Protein AF-A0A0C9WL68-F1 (afdb_monomer_lite)

Structure (mmCIF, N/CA/C/O backbone):
data_AF-A0A0C9WL68-F1
#
_entry.id   AF-A0A0C9WL68-F1
#
loop_
_atom_site.group_PDB
_atom_site.id
_atom_site.type_symbol
_atom_site.label_atom_id
_atom_site.label_alt_id
_atom_site.label_comp_id
_atom_site.label_asym_id
_atom_site.label_entity_id
_atom_site.label_seq_id
_atom_site.pdbx_PDB_ins_code
_atom_site.Cartn_x
_atom_site.Cartn_y
_atom_site.Cartn_z
_atom_site.occupancy
_atom_site.B_iso_or_equiv
_atom_site.auth_seq_id
_atom_site.auth_comp_id
_atom_site.auth_asym_id
_atom_site.auth_atom_id
_atom_site.pdbx_PDB_model_num
ATOM 1 N N . GLN A 1 1 ? -29.795 -43.053 54.803 1.00 44.59 1 GLN A N 1
ATOM 2 C CA . GLN A 1 1 ? -28.706 -42.303 54.155 1.00 44.59 1 GLN A CA 1
ATOM 3 C C . GLN A 1 1 ? -28.593 -42.853 52.750 1.00 44.59 1 GLN A C 1
ATOM 5 O O . GLN A 1 1 ? -27.963 -43.879 52.578 1.00 44.59 1 GLN A O 1
ATOM 10 N N . GLU A 1 2 ? -29.265 -42.231 51.787 1.00 35.94 2 GLU A N 1
ATOM 11 C CA . GLU A 1 2 ? -29.018 -42.479 50.366 1.00 35.94 2 GLU A CA 1
ATOM 12 C C . GLU A 1 2 ? -28.975 -41.117 49.680 1.00 35.94 2 GLU A C 1
ATOM 14 O O . GLU A 1 2 ? -29.867 -40.281 49.822 1.00 35.94 2 GLU A O 1
ATOM 19 N N . SER A 1 3 ? -27.820 -40.857 49.091 1.00 37.41 3 SER A N 1
ATOM 20 C CA . SER A 1 3 ? -27.359 -39.607 48.514 1.00 37.41 3 SER A CA 1
ATOM 21 C C . SER A 1 3 ? -27.889 -39.450 47.093 1.00 37.41 3 SER A C 1
ATOM 23 O O . SER A 1 3 ? -27.634 -40.297 46.245 1.00 37.41 3 SER A O 1
ATOM 25 N N . HIS A 1 4 ? -28.576 -38.340 46.822 1.00 40.88 4 HIS A N 1
ATOM 26 C CA . HIS A 1 4 ? -28.826 -37.882 45.459 1.00 40.88 4 HIS A CA 1
ATOM 27 C C . HIS A 1 4 ? -27.505 -37.390 44.853 1.00 40.88 4 HIS A C 1
ATOM 29 O O . HIS A 1 4 ? -27.027 -36.310 45.203 1.00 40.88 4 HIS A O 1
ATOM 35 N N . GLU A 1 5 ? -26.917 -38.161 43.941 1.00 43.53 5 GLU A N 1
ATOM 36 C CA . GLU A 1 5 ? -25.941 -37.615 43.000 1.00 43.53 5 GLU A CA 1
ATOM 37 C C . GLU A 1 5 ? -26.688 -36.727 41.999 1.00 43.53 5 GLU A C 1
ATOM 39 O O . GLU A 1 5 ? -27.492 -37.188 41.190 1.00 43.53 5 GLU A O 1
ATOM 44 N N . LEU A 1 6 ? -26.450 -35.417 42.087 1.00 50.62 6 LEU A N 1
ATOM 45 C CA . LEU A 1 6 ? -26.794 -34.474 41.031 1.00 50.62 6 LEU A CA 1
ATOM 46 C C . LEU A 1 6 ? -25.855 -34.745 39.856 1.00 50.62 6 LEU A C 1
ATOM 48 O O . LEU A 1 6 ? -24.700 -34.319 39.860 1.00 50.62 6 LEU A O 1
ATOM 52 N N . GLU A 1 7 ? -26.362 -35.466 38.862 1.00 44.22 7 GLU A N 1
ATOM 53 C CA . GLU A 1 7 ? -25.690 -35.673 37.586 1.00 44.22 7 GLU A CA 1
ATOM 54 C C . GLU A 1 7 ? -25.358 -34.299 36.982 1.00 44.22 7 GLU A C 1
ATOM 56 O O . GLU A 1 7 ? -26.242 -33.511 36.626 1.00 44.22 7 GLU A O 1
ATOM 61 N N . SER A 1 8 ? -24.065 -33.954 36.948 1.00 46.53 8 SER A N 1
ATOM 62 C CA . SER A 1 8 ? -23.629 -32.672 36.411 1.00 46.53 8 SER A CA 1
ATOM 63 C C . SER A 1 8 ? -23.952 -32.659 34.925 1.00 46.53 8 SER A C 1
ATOM 65 O O . SER A 1 8 ? -23.352 -33.401 34.147 1.00 46.53 8 SER A O 1
ATOM 67 N N . GLN A 1 9 ? -24.905 -31.820 34.535 1.00 41.47 9 GLN A N 1
ATOM 68 C CA . GLN A 1 9 ? -25.260 -31.613 33.141 1.00 41.47 9 GLN A CA 1
ATOM 69 C C . GLN A 1 9 ? -23.988 -31.223 32.370 1.00 41.47 9 GLN A C 1
ATOM 71 O O . GLN A 1 9 ? -23.483 -30.104 32.513 1.00 41.47 9 GLN A O 1
ATOM 76 N N . VAL A 1 10 ? -23.436 -32.154 31.585 1.00 52.38 10 VAL A N 1
ATOM 77 C CA . VAL A 1 10 ? -22.287 -31.886 30.717 1.00 52.38 10 VAL A CA 1
ATOM 78 C C . VAL A 1 10 ? -22.781 -30.914 29.657 1.00 52.38 10 VAL A C 1
ATOM 80 O O . VAL A 1 10 ? -23.452 -31.300 28.700 1.00 52.38 10 VAL A O 1
ATOM 83 N N . ARG A 1 11 ? -22.518 -29.619 29.865 1.00 52.06 11 ARG A N 1
ATOM 84 C CA . ARG A 1 11 ? -22.844 -28.600 28.868 1.00 52.06 11 ARG A CA 1
ATOM 85 C C . ARG A 1 11 ? -22.084 -28.973 27.595 1.00 52.06 11 ARG A C 1
ATOM 87 O O . ARG A 1 11 ? -20.862 -29.133 27.672 1.00 52.06 11 ARG A O 1
ATOM 94 N N . PRO A 1 12 ? -22.765 -29.137 26.449 1.00 47.56 12 PRO A N 1
ATOM 95 C CA . PRO A 1 12 ? -22.080 -29.440 25.207 1.00 47.56 12 PRO A CA 1
ATOM 96 C C . PRO A 1 12 ? -21.027 -28.355 24.938 1.00 47.56 12 PRO A C 1
ATOM 98 O O . PRO A 1 12 ? -21.237 -27.196 25.321 1.00 47.56 12 PRO A O 1
ATOM 101 N N . PRO A 1 13 ? -19.889 -28.698 24.311 1.00 50.59 13 PRO A N 1
ATOM 102 C CA . PRO A 1 13 ? -18.856 -27.722 24.006 1.00 50.59 13 PRO A CA 1
ATOM 103 C C . PRO A 1 13 ? -19.480 -26.535 23.266 1.00 50.59 13 PRO A C 1
ATOM 105 O O . PRO A 1 13 ? -20.118 -26.719 22.229 1.00 50.59 13 PRO A O 1
ATOM 108 N N . MET A 1 14 ? -19.271 -25.311 23.771 1.00 51.47 14 MET A N 1
ATOM 109 C CA . MET A 1 14 ? -19.760 -24.058 23.158 1.00 51.47 14 MET A CA 1
ATOM 110 C C . MET A 1 14 ? -19.354 -23.898 21.679 1.00 51.47 14 MET A C 1
ATOM 112 O O . MET A 1 14 ? -19.871 -23.033 20.978 1.00 51.47 14 MET A O 1
ATOM 116 N N . ALA A 1 15 ? -18.440 -24.740 21.196 1.00 53.69 15 ALA A N 1
ATOM 117 C CA . ALA A 1 15 ? -17.977 -24.803 19.822 1.00 53.69 15 ALA A CA 1
ATOM 118 C C . ALA A 1 15 ? -19.049 -25.206 18.784 1.00 53.69 15 ALA A C 1
ATOM 120 O O . ALA A 1 15 ? -18.786 -25.036 17.599 1.00 53.69 15 ALA A O 1
ATOM 121 N N . VAL A 1 16 ? -20.227 -25.724 19.174 1.00 53.00 16 VAL A N 1
ATOM 122 C CA . VAL A 1 16 ? -21.205 -26.296 18.210 1.00 53.00 16 VAL A CA 1
ATOM 123 C C . VAL A 1 16 ? -22.511 -25.488 18.062 1.00 53.00 16 VAL A C 1
ATOM 125 O O . VAL A 1 16 ? -23.292 -25.761 17.158 1.00 53.00 16 VAL A O 1
ATOM 128 N N . THR A 1 17 ? -22.753 -24.441 18.861 1.00 55.78 17 THR A N 1
ATOM 129 C CA . THR A 1 17 ? -23.976 -23.606 18.744 1.00 55.78 17 THR A CA 1
ATOM 130 C C . THR A 1 17 ? -23.726 -22.137 18.404 1.00 55.78 17 THR A C 1
ATOM 132 O O . THR A 1 17 ? -24.686 -21.388 18.222 1.00 55.78 17 THR A O 1
ATOM 135 N N . ASN A 1 18 ? -22.467 -21.695 18.304 1.00 56.50 18 ASN A N 1
ATOM 136 C CA . ASN A 1 18 ? -22.167 -20.274 18.145 1.00 56.50 18 ASN A CA 1
ATOM 137 C C . ASN A 1 18 ? -22.125 -19.854 16.665 1.00 56.50 18 ASN A C 1
ATOM 139 O O . ASN A 1 18 ? -21.334 -20.371 15.879 1.00 56.50 18 ASN A O 1
ATOM 143 N N . ALA A 1 19 ? -22.957 -18.876 16.288 1.00 68.00 19 ALA A N 1
ATOM 144 C CA . ALA A 1 19 ? -23.088 -18.364 14.916 1.00 68.00 19 ALA A CA 1
ATOM 145 C C . ALA A 1 19 ? -21.823 -17.653 14.378 1.00 68.00 19 ALA A C 1
ATOM 147 O O . ALA A 1 19 ? -21.759 -17.299 13.202 1.00 68.00 19 ALA A O 1
ATOM 148 N N . VAL A 1 20 ? -20.812 -17.434 15.227 1.00 75.75 20 VAL A N 1
ATOM 149 C CA . VAL A 1 20 ? -19.550 -16.762 14.894 1.00 75.75 20 VAL A CA 1
ATOM 150 C C . VAL A 1 20 ? -18.381 -17.683 15.242 1.00 75.75 20 VAL A C 1
ATOM 152 O O . VAL A 1 20 ? -18.051 -17.862 16.409 1.00 75.75 20 VAL A O 1
ATOM 155 N N . SER A 1 21 ? -17.737 -18.257 14.224 1.00 83.44 21 SER A N 1
ATOM 156 C CA . SER A 1 21 ? -16.653 -19.244 14.384 1.00 83.44 21 SER A CA 1
ATOM 157 C C . SER A 1 21 ? -15.240 -18.649 14.390 1.00 83.44 21 SER A C 1
ATOM 159 O O . SER A 1 21 ? -14.292 -19.302 14.816 1.00 83.44 21 SER A O 1
ATOM 161 N N . TRP A 1 22 ? -15.073 -17.412 13.917 1.00 84.12 22 TRP A N 1
ATOM 162 C CA . TRP A 1 22 ? -13.762 -16.787 13.694 1.00 84.12 22 TRP A CA 1
ATOM 163 C C . TRP A 1 22 ? -13.270 -15.928 14.868 1.00 84.12 22 TRP A C 1
ATOM 165 O O . TRP A 1 22 ? -12.153 -15.409 14.827 1.00 84.12 22 TRP A O 1
ATOM 175 N N . ARG A 1 23 ? -14.087 -15.755 15.915 1.00 87.12 23 ARG A N 1
ATOM 176 C CA . ARG A 1 23 ? -13.759 -14.937 17.087 1.00 87.12 23 ARG A CA 1
ATOM 177 C C . ARG A 1 23 ? -14.283 -15.580 18.362 1.00 87.12 23 ARG A C 1
ATOM 179 O O . ARG A 1 23 ? -15.472 -15.852 18.474 1.00 87.12 23 ARG A O 1
ATOM 186 N N . THR A 1 24 ? -13.392 -15.776 19.326 1.00 87.38 24 THR A N 1
ATOM 187 C CA . THR A 1 24 ? -13.746 -16.287 20.650 1.00 87.38 24 THR A CA 1
ATOM 188 C C . THR A 1 24 ? -14.321 -15.189 21.541 1.00 87.38 24 THR A C 1
ATOM 190 O O . THR A 1 24 ? -13.928 -14.022 21.473 1.00 87.38 24 THR A O 1
ATOM 193 N N . GLU A 1 25 ? -15.258 -15.570 22.405 1.00 88.19 25 GLU A N 1
ATOM 194 C CA . GLU A 1 25 ? -15.815 -14.683 23.424 1.00 88.19 25 GLU A CA 1
ATOM 195 C C . GLU A 1 25 ? -14.812 -14.429 24.564 1.00 88.19 25 GLU A C 1
ATOM 197 O O . GLU A 1 25 ? -13.836 -15.157 24.744 1.00 88.19 25 GLU A O 1
ATOM 202 N N . GLY A 1 26 ? -15.041 -13.372 25.351 1.00 88.56 26 GLY A N 1
ATOM 203 C CA . GLY A 1 26 ? -14.244 -13.074 26.551 1.00 88.56 26 GLY A CA 1
ATOM 204 C C . GLY A 1 26 ? -12.869 -12.437 26.302 1.00 88.56 26 GLY A C 1
ATOM 205 O O . GLY A 1 26 ? -12.158 -12.145 27.264 1.00 88.56 26 GLY A O 1
ATOM 206 N N . ILE A 1 27 ? -12.493 -12.164 25.046 1.00 93.19 27 ILE A N 1
ATOM 207 C CA . ILE A 1 27 ? -11.255 -11.441 24.715 1.00 93.19 27 ILE A CA 1
ATOM 208 C C . ILE A 1 27 ? -11.266 -10.066 25.391 1.00 93.19 27 ILE A C 1
ATOM 210 O O . ILE A 1 27 ? -12.228 -9.304 25.263 1.00 93.19 27 ILE A O 1
ATOM 214 N N . ARG A 1 28 ? -10.176 -9.721 26.081 1.00 94.00 28 ARG A N 1
ATOM 215 C CA . ARG A 1 28 ? -10.031 -8.439 26.773 1.00 94.00 28 ARG A CA 1
ATOM 216 C C . ARG A 1 28 ? -8.652 -7.843 26.534 1.00 94.00 28 ARG A C 1
ATOM 218 O O . ARG A 1 28 ? -7.636 -8.489 26.771 1.00 94.00 28 ARG A O 1
ATOM 225 N N . TYR A 1 29 ? -8.631 -6.583 26.128 1.00 94.44 29 TYR A N 1
ATOM 226 C CA . TYR A 1 29 ? -7.426 -5.781 25.976 1.00 94.44 29 TYR A CA 1
ATOM 227 C C . TYR A 1 29 ? -7.429 -4.623 26.969 1.00 94.44 29 TYR A C 1
ATOM 229 O O . TYR A 1 29 ? -8.476 -4.101 27.350 1.00 94.44 29 TYR A O 1
ATOM 237 N N . ARG A 1 30 ? -6.230 -4.203 27.386 1.00 92.94 30 ARG A N 1
ATOM 238 C CA . ARG A 1 30 ? -6.055 -2.994 28.208 1.00 92.94 30 ARG A CA 1
ATOM 239 C C . ARG A 1 30 ? -6.332 -1.719 27.411 1.00 92.94 30 ARG A C 1
ATOM 241 O O . ARG A 1 30 ? -6.831 -0.751 27.969 1.00 92.94 30 ARG A O 1
ATOM 248 N N . LYS A 1 31 ? -5.991 -1.731 26.121 1.00 94.31 31 LYS A N 1
ATOM 249 C CA . LYS A 1 31 ? -6.238 -0.657 25.157 1.00 94.31 31 LYS A CA 1
ATOM 250 C C . LYS A 1 31 ? -6.961 -1.250 23.958 1.00 94.31 31 LYS A C 1
ATOM 252 O O . LYS A 1 31 ? -6.535 -2.293 23.468 1.00 94.31 31 LYS A O 1
ATOM 257 N N . ASN A 1 32 ? -8.043 -0.605 23.531 1.00 95.88 32 ASN A N 1
ATOM 258 C CA . ASN A 1 32 ? -8.817 -1.050 22.380 1.00 95.88 32 ASN A CA 1
ATOM 259 C C . ASN A 1 32 ? -8.404 -0.236 21.149 1.00 95.88 32 ASN A C 1
ATOM 261 O O . ASN A 1 32 ? -8.664 0.965 21.082 1.00 95.88 32 ASN A O 1
ATOM 265 N N . GLU A 1 33 ? -7.738 -0.879 20.195 1.00 95.94 33 GLU A N 1
ATOM 266 C CA . GLU A 1 33 ? -7.142 -0.218 19.028 1.00 95.94 33 GLU A CA 1
ATOM 267 C C . GLU A 1 33 ? -7.374 -1.050 17.765 1.00 95.94 33 GLU A C 1
ATOM 269 O O . GLU A 1 33 ? -7.388 -2.284 17.800 1.00 95.94 33 GLU A O 1
ATOM 274 N N . VAL A 1 34 ? -7.554 -0.374 16.631 1.00 96.75 34 VAL A N 1
ATOM 275 C CA . VAL A 1 34 ? -7.664 -1.021 15.319 1.00 96.75 34 VAL A CA 1
ATOM 276 C C . VAL A 1 34 ? -6.704 -0.349 14.360 1.00 96.75 34 VAL A C 1
ATOM 278 O O . VAL A 1 34 ? -6.705 0.870 14.246 1.00 96.75 34 VAL A O 1
ATOM 281 N N . PHE A 1 35 ? -5.917 -1.145 13.646 1.00 96.81 35 PHE A N 1
ATOM 282 C CA . PHE A 1 35 ? -5.032 -0.671 12.589 1.00 96.81 35 PHE A CA 1
ATOM 283 C C . PHE A 1 35 ? -5.566 -1.147 11.247 1.00 96.81 35 PHE A C 1
ATOM 285 O O . PHE A 1 35 ? -5.886 -2.327 11.090 1.00 96.81 35 PHE A O 1
ATOM 292 N N . LEU A 1 36 ? -5.668 -0.230 10.295 1.00 96.19 36 LEU A N 1
ATOM 293 C CA . LEU A 1 36 ? -6.175 -0.480 8.961 1.00 96.19 36 LEU A CA 1
ATOM 294 C C . LEU A 1 36 ? -5.113 -0.088 7.930 1.00 96.19 36 LEU A C 1
ATOM 296 O O . LEU A 1 36 ? -4.735 1.078 7.812 1.00 96.19 36 LEU A O 1
ATOM 300 N N . ASP A 1 37 ? -4.657 -1.075 7.174 1.00 95.94 37 ASP A N 1
ATOM 301 C CA . ASP A 1 37 ? -3.705 -0.906 6.088 1.00 95.94 37 ASP A CA 1
ATOM 302 C C . ASP A 1 37 ? -4.468 -0.983 4.768 1.00 95.94 37 ASP A C 1
ATOM 304 O O . ASP A 1 37 ? -4.959 -2.048 4.387 1.00 95.94 37 ASP A O 1
ATOM 308 N N . VAL A 1 38 ? -4.565 0.145 4.070 1.00 95.38 38 VAL A N 1
ATOM 309 C CA . VAL A 1 38 ? -5.088 0.211 2.703 1.00 95.38 38 VAL A CA 1
ATOM 310 C C . VAL A 1 38 ? -3.901 0.092 1.757 1.00 95.38 38 VAL A C 1
ATOM 312 O O . VAL A 1 38 ? -3.085 1.008 1.659 1.00 95.38 38 VAL A O 1
ATOM 315 N N . ILE A 1 39 ? -3.776 -1.062 1.110 1.00 95.00 39 ILE A N 1
ATOM 316 C CA . ILE A 1 39 ? -2.627 -1.423 0.281 1.00 95.00 39 ILE A CA 1
ATOM 317 C C . ILE A 1 39 ? -3.077 -1.502 -1.172 1.00 95.00 39 ILE A C 1
ATOM 319 O O . ILE A 1 39 ? -3.992 -2.254 -1.497 1.00 95.00 39 ILE A O 1
ATOM 323 N N . GLU A 1 40 ? -2.402 -0.777 -2.051 1.00 94.00 40 GLU A N 1
ATOM 324 C CA . GLU A 1 40 ? -2.595 -0.845 -3.494 1.00 94.00 40 GLU A CA 1
ATOM 325 C C . GLU A 1 40 ? -1.366 -1.434 -4.158 1.00 94.00 40 GLU A C 1
ATOM 327 O O . GLU A 1 40 ? -0.248 -0.975 -3.944 1.00 94.00 40 GLU A O 1
ATOM 332 N N . SER A 1 41 ? -1.578 -2.450 -4.983 1.00 92.56 41 SER A N 1
ATOM 333 C CA . SER A 1 41 ? -0.541 -3.049 -5.812 1.00 92.56 41 SER A CA 1
ATOM 334 C C . SER A 1 41 ? -0.791 -2.655 -7.261 1.00 92.56 41 SER A C 1
ATOM 336 O O . SER A 1 41 ? -1.810 -3.022 -7.845 1.00 92.56 41 SER A O 1
ATOM 338 N N . VAL A 1 42 ? 0.120 -1.872 -7.832 1.00 89.56 42 VAL A N 1
ATOM 339 C CA . VAL A 1 42 ? 0.022 -1.400 -9.217 1.00 89.56 42 VAL A CA 1
ATOM 340 C C . VAL A 1 42 ? 0.683 -2.422 -10.130 1.00 89.56 42 VAL A C 1
ATOM 342 O O . VAL A 1 42 ? 1.886 -2.659 -10.016 1.00 89.56 42 VAL A O 1
ATOM 345 N N . ASN A 1 43 ? -0.078 -2.989 -11.060 1.00 87.25 43 ASN A N 1
ATOM 346 C CA . ASN A 1 43 ? 0.458 -3.796 -12.150 1.00 87.25 43 ASN A CA 1
ATOM 347 C C . ASN A 1 43 ? 0.483 -2.951 -13.419 1.00 87.25 43 ASN A C 1
ATOM 349 O O . ASN A 1 43 ? -0.493 -2.278 -13.760 1.00 87.25 43 ASN A O 1
ATOM 353 N N . MET A 1 44 ? 1.603 -2.992 -14.131 1.00 84.50 44 MET A N 1
ATOM 354 C CA . MET A 1 44 ? 1.743 -2.298 -15.400 1.00 84.50 44 MET A CA 1
ATOM 355 C C . MET A 1 44 ? 2.657 -3.087 -16.325 1.00 84.50 44 MET A C 1
ATOM 357 O O . MET A 1 44 ? 3.790 -3.401 -15.966 1.00 84.50 44 MET A O 1
ATOM 361 N N . LEU A 1 45 ? 2.160 -3.368 -17.526 1.00 83.75 45 LEU A N 1
ATOM 362 C CA . LEU A 1 45 ? 2.913 -3.976 -18.608 1.00 83.75 45 LEU A CA 1
ATOM 363 C C . LEU A 1 45 ? 3.030 -2.970 -19.745 1.00 83.75 45 LEU A C 1
ATOM 365 O O . LEU A 1 45 ? 2.021 -2.588 -20.336 1.00 83.75 45 LEU A O 1
ATOM 369 N N . VAL A 1 46 ? 4.254 -2.572 -20.070 1.00 83.38 46 VAL A N 1
ATOM 370 C CA . VAL A 1 46 ? 4.547 -1.687 -21.207 1.00 83.38 46 VAL A CA 1
ATOM 371 C C . VAL A 1 46 ? 5.300 -2.485 -22.259 1.00 83.38 46 VAL A C 1
ATOM 373 O O . VAL A 1 46 ? 6.250 -3.190 -21.919 1.00 83.38 46 VAL A O 1
ATOM 376 N N . ASN A 1 47 ? 4.881 -2.408 -23.522 1.00 82.25 47 ASN A N 1
ATOM 377 C CA . ASN A 1 47 ? 5.584 -3.073 -24.614 1.00 82.25 47 ASN A CA 1
ATOM 378 C C . ASN A 1 47 ? 6.818 -2.280 -25.077 1.00 82.25 47 ASN A C 1
ATOM 380 O O . ASN A 1 47 ? 7.038 -1.132 -24.702 1.00 82.25 47 ASN A O 1
ATOM 384 N N . ALA A 1 48 ? 7.585 -2.906 -25.965 1.00 78.38 48 ALA A N 1
ATOM 385 C CA . ALA A 1 48 ? 8.788 -2.364 -26.589 1.00 78.38 48 ALA A CA 1
ATOM 386 C C . ALA A 1 48 ? 8.605 -1.020 -27.320 1.00 78.38 48 ALA A C 1
ATOM 388 O O . ALA A 1 48 ? 9.563 -0.261 -27.450 1.00 78.38 48 ALA A O 1
ATOM 389 N N . ASN A 1 49 ? 7.386 -0.720 -27.771 1.00 80.75 49 ASN A N 1
ATOM 390 C CA . ASN A 1 49 ? 7.055 0.531 -28.452 1.00 80.75 49 ASN A CA 1
ATOM 391 C C . ASN A 1 49 ? 6.676 1.648 -27.463 1.00 80.75 49 ASN A C 1
ATOM 393 O O . ASN A 1 49 ? 6.344 2.748 -27.889 1.00 80.75 49 ASN A O 1
ATOM 397 N N . GLY A 1 50 ? 6.694 1.368 -26.154 1.00 75.62 50 GLY A N 1
ATOM 398 C CA . GLY A 1 50 ? 6.267 2.296 -25.109 1.00 75.62 50 GLY A CA 1
ATOM 399 C C . GLY A 1 50 ? 4.756 2.307 -24.858 1.00 75.62 50 GLY A C 1
ATOM 400 O O . GLY A 1 50 ? 4.288 3.100 -24.045 1.00 75.62 50 GLY A O 1
ATOM 401 N N . ASN A 1 51 ? 3.981 1.428 -25.504 1.00 76.00 51 ASN A N 1
ATOM 402 C CA . ASN A 1 51 ? 2.534 1.364 -25.303 1.00 76.00 51 ASN A CA 1
ATOM 403 C C . ASN A 1 51 ? 2.202 0.534 -24.061 1.00 76.00 51 ASN A C 1
ATOM 405 O O . ASN A 1 51 ? 2.709 -0.578 -23.885 1.00 76.00 51 ASN A O 1
ATOM 409 N N . VAL A 1 52 ? 1.298 1.048 -23.228 1.00 81.94 52 VAL A N 1
ATOM 410 C CA . VAL A 1 52 ? 0.759 0.319 -22.075 1.00 81.94 52 VAL A CA 1
ATOM 411 C C . VAL A 1 52 ? -0.173 -0.784 -22.577 1.00 81.94 52 VAL A C 1
ATOM 413 O O . VAL A 1 52 ? -1.196 -0.512 -23.196 1.00 81.94 52 VAL A O 1
ATOM 416 N N . VAL A 1 53 ? 0.197 -2.036 -22.319 1.00 87.12 53 VAL A N 1
ATOM 417 C CA . VAL A 1 53 ? -0.570 -3.240 -22.674 1.00 87.12 53 VAL A CA 1
ATOM 418 C C . VAL A 1 53 ? -1.531 -3.624 -21.554 1.00 87.12 53 VAL A C 1
ATOM 420 O O . VAL A 1 53 ? -2.650 -4.054 -21.815 1.00 87.12 53 VAL A O 1
ATOM 423 N N . ARG A 1 54 ? -1.103 -3.467 -20.298 1.00 84.19 54 ARG A N 1
ATOM 424 C CA . ARG A 1 54 ? -1.925 -3.730 -19.111 1.00 84.19 54 ARG A CA 1
ATOM 425 C C . ARG A 1 54 ? -1.630 -2.678 -18.059 1.00 84.19 54 ARG A C 1
ATOM 427 O O . ARG A 1 54 ? -0.466 -2.371 -17.820 1.00 84.19 54 ARG A O 1
ATOM 434 N N . SER A 1 55 ? -2.670 -2.153 -17.428 1.00 86.75 55 SER A N 1
ATOM 435 C CA . SER A 1 55 ? -2.561 -1.295 -16.253 1.00 86.75 55 SER A CA 1
ATOM 436 C C . SER A 1 55 ? -3.756 -1.566 -15.354 1.00 86.75 55 SER A C 1
ATOM 438 O O . SER A 1 55 ? -4.898 -1.405 -15.777 1.00 86.75 55 SER A O 1
ATOM 440 N N . GLU A 1 56 ? -3.494 -2.041 -14.143 1.00 88.69 56 GLU A N 1
ATOM 441 C CA . GLU A 1 56 ? -4.526 -2.336 -13.153 1.00 88.69 56 GLU A CA 1
ATOM 442 C C . GLU A 1 56 ? -4.000 -2.054 -11.745 1.00 88.69 56 GLU A C 1
ATOM 444 O O . GLU A 1 56 ? -2.795 -2.102 -11.482 1.00 88.69 56 GLU A O 1
ATOM 449 N N . ILE A 1 57 ? -4.926 -1.765 -10.836 1.00 89.94 57 ILE A N 1
ATOM 450 C CA . ILE A 1 57 ? -4.634 -1.518 -9.428 1.00 89.94 57 ILE A CA 1
ATOM 451 C C . ILE A 1 57 ? -5.387 -2.570 -8.627 1.00 89.94 57 ILE A C 1
ATOM 453 O O . ILE A 1 57 ? -6.616 -2.624 -8.661 1.00 89.94 57 ILE A O 1
ATOM 457 N N . LEU A 1 58 ? -4.649 -3.407 -7.907 1.00 91.50 58 LEU A N 1
ATOM 458 C CA . LEU A 1 58 ? -5.210 -4.399 -7.000 1.00 91.50 58 LEU A CA 1
ATOM 459 C C . LEU A 1 58 ? -5.176 -3.836 -5.578 1.00 91.50 58 LEU A C 1
ATOM 461 O O . LEU A 1 58 ? -4.107 -3.691 -4.983 1.00 91.50 58 LEU A O 1
ATOM 465 N N . GLY A 1 59 ? -6.347 -3.486 -5.049 1.00 90.44 59 GLY A N 1
ATOM 466 C CA . GLY A 1 59 ? -6.506 -2.969 -3.691 1.00 90.44 59 GLY A CA 1
ATOM 467 C C . GLY A 1 59 ? -6.784 -4.075 -2.671 1.00 90.44 59 GLY A C 1
ATOM 468 O O . GLY A 1 59 ? -7.572 -4.983 -2.927 1.00 90.44 59 GLY A O 1
ATOM 469 N N . ALA A 1 60 ? -6.182 -3.976 -1.488 1.00 92.56 60 ALA A N 1
ATOM 470 C CA . ALA A 1 60 ? -6.457 -4.829 -0.339 1.00 92.56 60 ALA A CA 1
ATOM 471 C C . ALA A 1 60 ? -6.544 -3.988 0.939 1.00 92.56 60 ALA A C 1
ATOM 473 O O . ALA A 1 60 ? -5.676 -3.161 1.211 1.00 92.56 60 ALA A O 1
ATOM 474 N N . VAL A 1 61 ? -7.564 -4.239 1.759 1.00 93.62 61 VAL A N 1
ATOM 475 C CA . VAL A 1 61 ? -7.685 -3.642 3.094 1.00 93.62 61 VAL A CA 1
ATOM 476 C C . VAL A 1 61 ? -7.350 -4.713 4.123 1.00 93.62 61 VAL A C 1
ATOM 478 O O . VAL A 1 61 ? -8.092 -5.681 4.282 1.00 93.62 61 VAL A O 1
ATOM 481 N N . LYS A 1 62 ? -6.223 -4.559 4.819 1.00 94.19 62 LYS A N 1
ATOM 482 C CA . LYS A 1 62 ? -5.820 -5.450 5.913 1.00 94.19 62 LYS A CA 1
ATOM 483 C C . LYS A 1 62 ? -6.125 -4.781 7.241 1.00 94.19 62 LYS A C 1
ATOM 485 O O . LYS A 1 62 ? -5.813 -3.613 7.441 1.00 94.19 62 LYS A O 1
ATOM 490 N N . MET A 1 63 ? -6.717 -5.530 8.161 1.00 93.94 63 MET A N 1
ATOM 491 C CA . MET A 1 63 ? -7.111 -5.013 9.465 1.00 93.94 63 MET A CA 1
ATOM 492 C C . MET A 1 63 ? -6.436 -5.808 10.577 1.00 93.94 63 MET A C 1
ATOM 494 O O . MET A 1 63 ? -6.448 -7.038 10.570 1.00 93.94 63 MET A O 1
ATOM 498 N N . LYS A 1 64 ? -5.876 -5.099 11.556 1.00 94.75 64 LYS A N 1
ATOM 499 C CA . LYS A 1 64 ? -5.344 -5.668 12.792 1.00 94.75 64 LYS A CA 1
ATOM 500 C C . LYS A 1 64 ? -6.166 -5.144 13.963 1.00 94.75 64 LYS A C 1
ATOM 502 O O . LYS A 1 64 ? -6.108 -3.957 14.279 1.00 94.75 64 LYS A O 1
ATOM 507 N N . CYS A 1 65 ? -6.944 -6.022 14.589 1.00 93.81 65 CYS A N 1
ATOM 508 C CA . CYS A 1 65 ? -7.877 -5.656 15.654 1.00 93.81 65 CYS A CA 1
ATOM 509 C C . CYS A 1 65 ? -7.364 -6.079 17.028 1.00 93.81 65 CYS A C 1
ATOM 511 O O . CYS A 1 65 ? -7.163 -7.265 17.279 1.00 93.81 65 CYS A O 1
ATOM 513 N N . TYR A 1 66 ? -7.277 -5.118 17.940 1.00 96.12 66 TYR A N 1
ATOM 514 C CA . TYR A 1 66 ? -7.065 -5.330 19.367 1.00 96.12 66 TYR A CA 1
ATOM 515 C C . TYR A 1 66 ? -8.291 -4.815 20.111 1.00 96.12 66 TYR A C 1
ATOM 517 O O . TYR A 1 66 ? -8.261 -3.757 20.726 1.00 96.12 66 TYR A O 1
ATOM 525 N N . LEU A 1 67 ? -9.410 -5.524 19.978 1.00 95.38 67 LEU A N 1
ATOM 526 C CA . LEU A 1 67 ? -10.699 -5.114 20.528 1.00 95.38 67 LEU A CA 1
ATOM 527 C C . LEU A 1 67 ? -11.198 -6.121 21.556 1.00 95.38 67 LEU A C 1
ATOM 529 O O . LEU A 1 67 ? -11.062 -7.325 21.349 1.00 95.38 67 LEU A O 1
ATOM 533 N N . SER A 1 68 ? -11.766 -5.640 22.656 1.00 95.06 68 SER A N 1
ATOM 534 C CA . SER A 1 68 ? -12.372 -6.488 23.687 1.00 95.06 68 SER A CA 1
ATOM 535 C C . SER A 1 68 ? -13.801 -6.875 23.303 1.00 95.06 68 SER A C 1
ATOM 537 O O . SER A 1 68 ? -14.465 -6.123 22.594 1.00 95.06 68 SER A O 1
ATOM 539 N N . GLY A 1 69 ? -14.291 -8.013 23.793 1.00 93.12 69 GLY A N 1
ATOM 540 C CA . GLY A 1 69 ? -15.672 -8.450 23.572 1.00 93.12 69 GLY A CA 1
ATOM 541 C C . GLY A 1 69 ? -15.939 -8.967 22.156 1.00 93.12 69 GLY A C 1
ATOM 542 O O . GLY A 1 69 ? -15.068 -9.584 21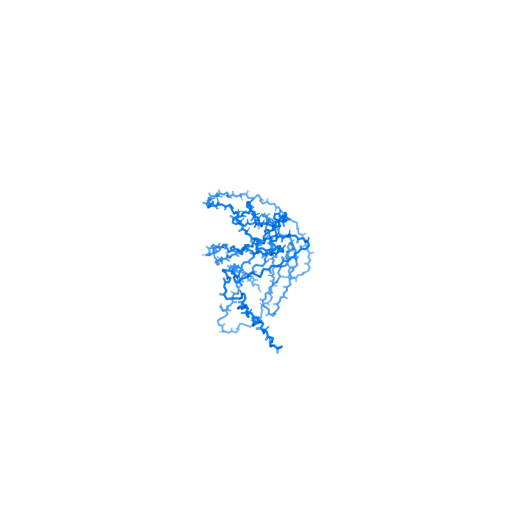.533 1.00 93.12 69 GLY A O 1
ATOM 543 N N . MET A 1 70 ? -17.144 -8.709 21.655 1.00 92.94 70 MET A N 1
ATOM 544 C CA . MET A 1 70 ? -17.657 -9.148 20.353 1.00 92.94 70 MET A CA 1
ATOM 545 C C . MET A 1 70 ? -18.139 -7.933 19.541 1.00 92.94 70 MET A C 1
ATOM 547 O O . MET A 1 70 ? -19.344 -7.767 19.337 1.00 92.94 70 MET A O 1
ATOM 551 N N . PRO A 1 71 ? -17.212 -7.065 19.096 1.00 94.25 71 PRO A N 1
ATOM 552 C CA . PRO A 1 71 ? -17.572 -5.798 18.483 1.00 94.25 71 PRO A CA 1
ATOM 553 C C . PRO A 1 71 ? -18.054 -5.998 17.047 1.00 94.25 71 PRO A C 1
ATOM 555 O O . PRO A 1 71 ? -17.506 -6.806 16.295 1.00 94.25 71 PRO A O 1
ATOM 558 N N . GLU A 1 72 ? -19.020 -5.185 16.638 1.00 91.50 72 GLU A N 1
ATOM 559 C CA . GLU A 1 72 ? -19.429 -5.033 15.247 1.00 91.50 72 GLU A CA 1
ATOM 560 C C . GLU A 1 72 ? -18.652 -3.873 14.608 1.00 91.50 72 GLU A C 1
ATOM 562 O O . GLU A 1 72 ? -18.615 -2.754 15.129 1.00 91.50 72 GLU A O 1
ATOM 567 N N . LEU A 1 73 ? -18.022 -4.141 13.466 1.00 93.19 73 LEU A N 1
ATOM 568 C CA . LEU A 1 73 ? -17.217 -3.182 12.713 1.00 93.19 73 LEU A CA 1
ATOM 569 C C . LEU A 1 73 ? -17.957 -2.788 11.434 1.00 93.19 73 LEU A C 1
ATOM 571 O O . LEU A 1 73 ? -18.344 -3.653 10.652 1.00 93.19 73 LEU A O 1
ATOM 575 N N . ARG A 1 74 ? -18.114 -1.483 11.188 1.00 92.94 74 ARG A N 1
ATOM 576 C CA . ARG A 1 74 ? -18.654 -0.946 9.928 1.00 92.94 74 ARG A CA 1
ATOM 577 C C . ARG A 1 74 ? -17.640 -0.007 9.290 1.00 92.94 74 ARG A C 1
ATOM 579 O O . ARG A 1 74 ? -17.360 1.062 9.834 1.00 92.94 74 ARG A O 1
ATOM 586 N N . LEU A 1 75 ? -17.098 -0.411 8.147 1.00 92.44 75 LEU A N 1
ATOM 587 C CA . LEU A 1 75 ? -16.139 0.366 7.368 1.00 92.44 75 LEU A CA 1
ATOM 588 C C . LEU A 1 75 ? -16.869 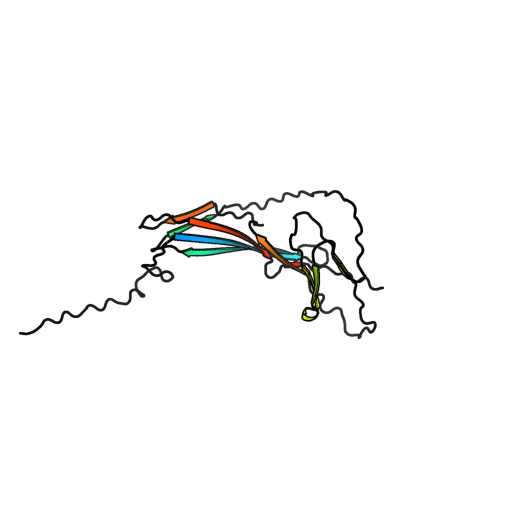1.116 6.251 1.00 92.44 75 LEU A C 1
ATOM 590 O O . LEU A 1 75 ? -17.536 0.502 5.424 1.00 92.44 75 LEU A O 1
ATOM 594 N N . GLY A 1 76 ? -16.725 2.437 6.229 1.00 92.62 76 GLY A N 1
ATOM 595 C CA . GLY A 1 76 ? -17.185 3.291 5.144 1.00 92.62 76 GLY A CA 1
ATOM 596 C C . GLY A 1 76 ? -16.013 3.736 4.284 1.00 92.62 76 GLY A C 1
ATOM 597 O O . GLY A 1 76 ? -15.123 4.438 4.768 1.00 92.62 76 GLY A O 1
ATOM 598 N N . LEU A 1 77 ? -16.034 3.365 3.010 1.00 91.56 77 LEU A N 1
ATOM 599 C CA . LEU A 1 77 ? -15.110 3.867 1.997 1.00 91.56 77 LEU A CA 1
ATOM 600 C C . LEU A 1 77 ? -15.780 4.987 1.192 1.00 91.56 77 LEU A C 1
ATOM 602 O O . LEU A 1 77 ? -16.994 5.196 1.271 1.00 91.56 77 LEU A O 1
ATOM 606 N N . ASN A 1 78 ? -14.994 5.766 0.459 1.00 87.94 78 ASN A N 1
ATOM 607 C CA . ASN A 1 78 ? -15.545 6.663 -0.544 1.00 87.94 78 ASN A CA 1
ATOM 608 C C . ASN A 1 78 ? -15.998 5.865 -1.775 1.00 87.94 78 ASN A C 1
ATOM 610 O O . ASN A 1 78 ? -15.195 5.202 -2.422 1.00 87.94 78 ASN A O 1
ATOM 614 N N . ASP A 1 79 ? -17.265 6.013 -2.155 1.00 68.88 79 ASP A N 1
ATOM 615 C CA . ASP A 1 79 ? -17.689 5.714 -3.521 1.00 68.88 79 ASP A CA 1
ATOM 616 C C . ASP A 1 79 ? -17.183 6.845 -4.414 1.00 68.88 79 ASP A C 1
ATOM 618 O O . ASP A 1 79 ? -17.796 7.907 -4.531 1.00 68.88 79 ASP A O 1
ATOM 622 N N . LYS A 1 80 ? -16.002 6.659 -5.000 1.00 57.47 80 LYS A N 1
ATOM 623 C CA . LYS A 1 80 ? -15.554 7.475 -6.126 1.00 57.47 80 LYS A CA 1
ATOM 624 C C . LYS A 1 80 ? -15.216 6.564 -7.292 1.00 57.47 80 LYS A C 1
ATOM 626 O O . LYS A 1 80 ? -14.072 6.166 -7.471 1.00 57.47 80 LYS A O 1
ATOM 631 N N . VAL A 1 81 ? -16.214 6.307 -8.133 1.00 52.69 81 VAL A N 1
ATOM 632 C CA . VAL A 1 81 ? -15.963 6.042 -9.551 1.00 52.69 81 VAL A CA 1
ATOM 633 C C . VAL A 1 81 ? -15.685 7.401 -10.190 1.00 52.69 81 VAL A C 1
ATOM 635 O O . VAL A 1 81 ? -16.603 8.104 -10.588 1.00 52.69 81 VAL A O 1
ATOM 638 N N . MET A 1 82 ? -14.418 7.809 -10.222 1.00 46.41 82 MET A N 1
ATOM 639 C CA . MET A 1 82 ? -13.961 8.903 -11.083 1.00 46.41 82 MET A CA 1
ATOM 640 C C . MET A 1 82 ? -12.824 8.381 -11.954 1.00 46.41 82 MET A C 1
ATOM 642 O O . MET A 1 82 ? -11.649 8.602 -11.683 1.00 46.41 82 MET A O 1
ATOM 646 N N . PHE A 1 83 ? -13.205 7.674 -13.016 1.00 50.59 83 PHE A N 1
ATOM 647 C CA . PHE A 1 83 ? -12.427 7.652 -14.247 1.00 50.59 83 PHE A CA 1
ATOM 648 C C . PHE A 1 83 ? -12.879 8.856 -15.070 1.00 50.59 83 PHE A C 1
ATOM 650 O O . PHE A 1 83 ? -13.769 8.751 -15.905 1.00 50.59 83 PHE A O 1
ATOM 657 N N . GLU A 1 84 ? -12.269 10.012 -14.831 1.00 38.31 84 GLU A N 1
ATOM 658 C CA . GLU A 1 84 ? -12.287 11.083 -15.820 1.00 38.31 84 GLU A CA 1
ATOM 659 C C . GLU A 1 84 ? -10.856 11.412 -16.212 1.00 38.31 84 GLU A C 1
ATOM 661 O O . GLU A 1 84 ? -10.103 12.089 -15.510 1.00 38.31 84 GLU A O 1
ATOM 666 N N . SER A 1 85 ? -10.509 10.862 -17.378 1.00 47.41 85 SER A N 1
ATOM 667 C CA . SER A 1 85 ? -9.729 11.505 -18.428 1.00 47.41 85 SER A CA 1
ATOM 668 C C . SER A 1 85 ? -9.648 13.022 -18.237 1.00 47.41 85 SER A C 1
ATOM 670 O O . SER A 1 85 ? -10.431 13.786 -18.796 1.00 47.41 85 SER A O 1
ATOM 672 N N . THR A 1 86 ? -8.640 13.474 -17.501 1.00 34.56 86 THR A N 1
ATOM 673 C CA . THR A 1 86 ? -8.115 14.816 -17.697 1.00 34.56 86 THR A CA 1
ATOM 674 C C . THR A 1 86 ? -6.762 14.649 -18.352 1.00 34.56 86 THR A C 1
ATOM 676 O O . THR A 1 86 ? -5.722 14.592 -17.696 1.00 34.56 86 THR A O 1
ATOM 679 N N . GLY A 1 87 ? -6.795 14.550 -19.681 1.00 45.91 87 GLY A N 1
ATOM 680 C CA . GLY A 1 87 ? -5.649 14.875 -20.508 1.00 45.91 87 GLY A CA 1
ATOM 681 C C . GLY A 1 87 ? -5.158 16.268 -20.127 1.00 45.91 87 GLY A C 1
ATOM 682 O O . GLY A 1 87 ? -5.719 17.282 -20.527 1.00 45.91 87 GLY A O 1
ATOM 683 N N . ARG A 1 88 ? -4.110 16.315 -19.310 1.00 32.97 88 ARG A N 1
ATOM 684 C CA . ARG A 1 88 ? -3.239 17.473 -19.171 1.00 32.97 88 ARG A CA 1
ATOM 685 C C . ARG A 1 88 ? -1.859 17.015 -19.587 1.00 32.97 88 ARG A C 1
ATOM 687 O O . ARG A 1 88 ? -1.082 16.502 -18.791 1.00 32.97 88 ARG A O 1
ATOM 694 N N . THR A 1 89 ? -1.574 17.215 -20.867 1.00 42.66 89 THR A N 1
ATOM 695 C CA . THR A 1 89 ? -0.216 17.384 -21.376 1.00 42.66 89 THR A CA 1
ATOM 696 C C . THR A 1 89 ? 0.451 18.507 -20.588 1.00 42.66 89 THR A C 1
ATOM 698 O O . THR A 1 89 ? 0.308 19.686 -20.913 1.00 42.66 89 THR A O 1
ATOM 701 N N . ALA A 1 90 ? 1.163 18.149 -19.521 1.00 33.97 90 ALA A N 1
ATOM 702 C CA . ALA A 1 90 ? 2.100 19.046 -18.875 1.00 33.97 90 ALA A CA 1
ATOM 703 C C . ALA A 1 90 ? 3.331 19.140 -19.781 1.00 33.97 90 ALA A C 1
ATOM 705 O O . ALA A 1 90 ? 4.213 18.285 -19.774 1.00 33.97 90 ALA A O 1
ATOM 706 N N . ARG A 1 91 ? 3.351 20.179 -20.618 1.00 45.44 91 ARG A N 1
ATOM 707 C CA . ARG A 1 91 ? 4.520 20.597 -21.391 1.00 45.44 91 ARG A CA 1
ATOM 708 C C . ARG A 1 91 ? 5.557 21.124 -20.390 1.00 45.44 91 ARG A C 1
ATOM 710 O O . ARG A 1 91 ? 5.527 22.292 -20.013 1.00 45.44 91 ARG A O 1
ATOM 717 N N . GLY A 1 92 ? 6.405 20.229 -19.890 1.00 32.19 92 GLY A N 1
ATOM 718 C CA . GLY A 1 92 ? 7.512 20.542 -18.992 1.00 32.19 92 GLY A CA 1
ATOM 719 C C . GLY A 1 92 ? 8.705 21.077 -19.778 1.00 32.19 92 GLY A C 1
ATOM 720 O O . GLY A 1 92 ? 9.189 20.434 -20.702 1.00 32.19 92 GLY A O 1
ATOM 721 N N . LYS A 1 93 ? 9.131 22.289 -19.427 1.00 33.75 93 LYS A N 1
ATOM 722 C CA . LYS A 1 93 ? 10.276 23.023 -19.976 1.00 33.75 93 LYS A CA 1
ATOM 723 C C . LYS A 1 93 ? 11.572 22.226 -19.762 1.00 33.75 93 LYS A C 1
ATOM 725 O O . LYS A 1 93 ? 11.846 21.808 -18.641 1.00 33.75 93 LYS A O 1
ATOM 730 N N . ALA A 1 94 ? 12.366 22.071 -20.821 1.00 35.81 94 ALA A N 1
ATOM 731 C CA . ALA A 1 94 ? 13.745 21.603 -20.736 1.00 35.81 94 ALA A CA 1
ATOM 732 C C . ALA A 1 94 ? 14.567 22.564 -19.862 1.00 35.81 94 ALA A C 1
ATOM 734 O O . ALA A 1 94 ? 14.487 23.778 -20.062 1.00 35.81 94 ALA A O 1
ATOM 735 N N . ILE A 1 95 ? 15.334 22.030 -18.910 1.00 33.88 95 ILE A N 1
ATOM 736 C CA . ILE A 1 95 ? 16.398 22.763 -18.217 1.00 33.88 95 ILE A CA 1
ATOM 737 C C . ILE A 1 95 ? 17.657 21.893 -18.176 1.00 33.88 95 ILE A C 1
ATOM 739 O O . ILE A 1 95 ? 17.596 20.669 -18.072 1.00 33.88 95 ILE A O 1
ATOM 743 N N . GLU A 1 96 ? 18.764 22.601 -18.355 1.00 35.62 96 GLU A N 1
ATOM 744 C CA . GLU A 1 96 ? 20.105 22.199 -18.751 1.00 35.62 96 GLU A CA 1
ATOM 745 C C . GLU A 1 96 ? 20.865 21.367 -17.705 1.00 35.62 96 GLU A C 1
ATOM 747 O O . GLU A 1 96 ? 20.606 21.420 -16.503 1.00 35.62 96 GLU A O 1
ATOM 752 N N . MET A 1 97 ? 21.808 20.572 -18.220 1.00 33.25 97 MET A N 1
ATOM 753 C CA . MET A 1 97 ? 22.706 19.680 -17.484 1.00 33.25 97 MET A CA 1
ATOM 754 C C . MET A 1 97 ? 23.914 20.425 -16.912 1.00 33.25 97 MET A C 1
ATOM 756 O O . MET A 1 97 ? 24.531 21.221 -17.615 1.00 33.25 97 MET A O 1
ATOM 760 N N . GLU A 1 98 ? 24.367 20.005 -15.730 1.00 33.84 98 GLU A N 1
ATOM 761 C CA . GLU A 1 98 ? 25.769 20.142 -15.326 1.00 33.84 98 GLU A CA 1
ATOM 762 C C . GLU A 1 98 ? 26.423 18.756 -15.194 1.00 33.84 98 GLU A C 1
ATOM 764 O O . GLU A 1 98 ? 25.870 17.822 -14.606 1.00 33.84 98 GLU A O 1
ATOM 769 N N . ASP A 1 99 ? 27.594 18.622 -15.824 1.00 32.72 99 ASP A N 1
ATOM 770 C CA . ASP A 1 99 ? 28.418 17.413 -15.898 1.00 32.72 99 ASP A CA 1
ATOM 771 C C . ASP A 1 99 ? 29.124 17.175 -14.558 1.00 32.72 99 ASP A C 1
ATOM 773 O O . ASP A 1 99 ? 29.834 18.041 -14.051 1.00 32.72 99 ASP A O 1
ATOM 777 N N . VAL A 1 100 ? 28.997 15.966 -14.010 1.00 32.97 100 VAL A N 1
ATOM 778 C CA . VAL A 1 100 ? 29.890 15.493 -12.946 1.00 32.97 100 VAL A CA 1
ATOM 779 C C . VAL A 1 100 ? 30.566 14.216 -13.431 1.00 32.97 100 VAL A C 1
ATOM 781 O O . VAL A 1 100 ? 29.943 13.175 -13.664 1.00 32.97 100 VAL A O 1
ATOM 784 N N . LYS A 1 101 ? 31.881 14.316 -13.639 1.00 34.84 101 LYS A N 1
ATOM 785 C CA . LYS A 1 101 ? 32.760 13.207 -14.013 1.00 34.84 101 LYS A CA 1
ATOM 786 C C . LYS A 1 101 ? 33.098 12.347 -12.799 1.00 34.84 101 LYS A C 1
ATOM 788 O O . LYS A 1 101 ? 33.662 12.851 -11.839 1.00 34.84 101 LYS A O 1
ATOM 793 N N . PHE A 1 102 ? 32.886 11.038 -12.931 1.00 29.69 102 PHE A N 1
ATOM 794 C CA . PHE A 1 102 ? 33.652 9.995 -12.243 1.00 29.69 102 PHE A CA 1
ATOM 795 C C . PHE A 1 102 ? 33.888 8.812 -13.204 1.00 29.69 102 PHE A C 1
ATOM 797 O O . PHE A 1 102 ? 33.218 8.697 -14.232 1.00 29.69 102 PHE A O 1
ATOM 804 N N . HIS A 1 103 ? 34.911 8.010 -12.898 1.00 33.47 103 HIS A N 1
ATOM 805 C CA . HIS A 1 103 ? 35.596 7.033 -13.758 1.00 33.47 103 HIS A CA 1
ATOM 806 C C . HIS A 1 103 ? 34.691 6.005 -14.481 1.00 33.47 103 HIS A C 1
ATOM 808 O O . HIS A 1 103 ? 33.591 5.669 -14.046 1.00 33.47 103 HIS A O 1
ATOM 814 N N . GLN A 1 104 ? 35.189 5.518 -15.621 1.00 45.47 104 GLN A N 1
ATOM 815 C CA . GLN A 1 104 ? 34.431 4.975 -16.751 1.00 45.47 104 GLN A CA 1
ATOM 816 C C . GLN A 1 104 ? 33.891 3.551 -16.574 1.00 45.47 104 GLN A C 1
ATOM 818 O O . GLN A 1 104 ? 34.622 2.606 -16.828 1.00 45.47 104 GLN A O 1
ATOM 823 N N . CYS A 1 105 ? 32.604 3.405 -16.246 1.00 50.53 105 CYS A N 1
ATOM 824 C CA . CYS A 1 105 ? 31.745 2.306 -16.742 1.00 50.53 105 CYS A CA 1
ATOM 825 C C . CYS A 1 105 ? 30.245 2.559 -16.469 1.00 50.53 105 CYS A C 1
ATOM 827 O O . CYS A 1 105 ? 29.399 2.000 -17.166 1.00 50.53 105 CYS A O 1
ATOM 829 N N . PHE A 1 106 ? 29.887 3.433 -15.514 1.00 53.50 106 PHE A N 1
ATOM 830 C CA . PHE A 1 106 ? 28.485 3.711 -15.162 1.00 53.50 106 PHE A CA 1
ATOM 831 C C . PHE A 1 106 ? 28.273 5.189 -14.809 1.00 53.50 106 PHE A C 1
ATOM 833 O O . PHE A 1 106 ? 29.059 5.768 -14.061 1.00 53.50 106 PHE A O 1
ATOM 840 N N . ARG A 1 107 ? 27.197 5.799 -15.323 1.00 58.84 107 ARG A N 1
ATOM 841 C CA . ARG A 1 107 ? 26.755 7.156 -14.952 1.00 58.84 107 ARG A CA 1
ATOM 842 C C . ARG A 1 107 ? 25.293 7.102 -14.511 1.00 58.84 107 ARG A C 1
ATOM 844 O O . ARG A 1 107 ? 24.423 6.757 -15.308 1.00 58.84 107 ARG A O 1
ATOM 851 N N . ALA A 1 108 ? 25.026 7.444 -13.253 1.00 58.50 108 ALA A N 1
ATOM 852 C CA . ALA A 1 108 ? 23.677 7.638 -12.725 1.00 58.50 108 ALA A CA 1
ATOM 853 C C . ALA A 1 108 ? 23.585 9.041 -12.121 1.00 58.50 108 ALA A C 1
ATOM 855 O O . ALA A 1 108 ? 24.450 9.423 -11.335 1.00 58.50 108 ALA A O 1
ATOM 856 N N . SER A 1 109 ? 22.550 9.803 -12.478 1.00 67.12 109 SER A N 1
ATOM 857 C CA . SER A 1 109 ? 22.357 11.163 -11.950 1.00 67.12 109 SER A CA 1
ATOM 858 C C . SER A 1 109 ? 21.885 11.181 -10.492 1.00 67.12 109 SER A C 1
ATOM 860 O O . SER A 1 109 ? 21.940 12.211 -9.826 1.00 67.12 109 SER A O 1
ATOM 862 N N . THR A 1 110 ? 21.386 10.057 -9.972 1.00 72.81 110 THR A N 1
ATOM 863 C CA . THR A 1 110 ? 20.879 9.913 -8.600 1.00 72.81 110 THR A CA 1
ATOM 864 C C . THR A 1 110 ? 20.905 8.443 -8.183 1.00 72.81 110 THR A C 1
ATOM 866 O O . THR A 1 110 ? 20.693 7.557 -9.008 1.00 72.81 110 THR A O 1
ATOM 869 N N . GLY A 1 111 ? 21.107 8.170 -6.892 1.00 77.38 111 GLY A N 1
ATOM 870 C CA . GLY A 1 111 ? 21.056 6.814 -6.338 1.00 77.38 111 GLY A CA 1
ATOM 871 C C . GLY A 1 111 ? 22.342 6.011 -6.546 1.00 77.38 111 GLY A C 1
ATOM 872 O O . GLY A 1 111 ? 23.381 6.560 -6.902 1.00 77.38 111 GLY A O 1
ATOM 873 N N . SER A 1 112 ? 22.278 4.703 -6.290 1.00 79.56 112 SER A N 1
ATOM 874 C CA . SER A 1 112 ? 23.406 3.780 -6.461 1.00 79.56 112 SER A CA 1
ATOM 875 C C . SER A 1 112 ? 23.059 2.640 -7.413 1.00 79.56 112 SER A C 1
ATOM 877 O O . SER A 1 112 ? 21.950 2.108 -7.382 1.00 79.56 112 SER A O 1
ATOM 879 N N . VAL A 1 113 ? 24.009 2.261 -8.266 1.00 80.62 113 VAL A N 1
ATOM 880 C CA . VAL A 1 113 ? 23.858 1.169 -9.237 1.00 80.62 113 VAL A CA 1
ATOM 881 C C . VAL A 1 113 ? 24.790 0.030 -8.842 1.00 80.62 113 VAL A C 1
ATOM 883 O O . VAL A 1 113 ? 25.960 0.259 -8.548 1.00 80.62 113 VAL A O 1
ATOM 886 N N . GLN A 1 114 ? 24.268 -1.193 -8.816 1.00 79.00 114 GLN A N 1
ATOM 887 C CA . GLN A 1 114 ? 25.027 -2.408 -8.517 1.00 79.00 114 GLN A CA 1
ATOM 888 C C . GLN A 1 114 ? 24.719 -3.466 -9.575 1.00 79.00 114 GLN A C 1
ATOM 890 O O . GLN A 1 114 ? 23.551 -3.707 -9.873 1.00 79.00 114 GLN A O 1
ATOM 895 N N . TYR A 1 115 ? 25.743 -4.103 -10.140 1.00 79.50 115 TYR A N 1
ATOM 896 C CA . TYR A 1 115 ? 25.542 -5.268 -11.000 1.00 79.50 115 TYR A CA 1
ATOM 897 C C . TYR A 1 115 ? 25.315 -6.518 -10.142 1.00 79.50 115 TYR A C 1
ATOM 899 O O . TYR A 1 115 ? 26.092 -6.784 -9.226 1.00 79.50 115 TYR A O 1
ATOM 907 N N . ALA A 1 116 ? 24.247 -7.261 -10.428 1.00 78.06 116 ALA A N 1
ATOM 908 C CA . ALA A 1 116 ? 23.885 -8.516 -9.778 1.00 78.06 116 ALA A CA 1
ATOM 909 C C . ALA A 1 116 ? 24.057 -9.668 -10.793 1.00 78.06 116 ALA A C 1
ATOM 911 O O . ALA A 1 116 ? 23.138 -9.919 -11.581 1.00 78.06 116 ALA A O 1
ATOM 912 N N . PRO A 1 117 ? 25.235 -10.326 -10.841 1.00 76.38 117 PRO A N 1
ATOM 913 C CA . PRO A 1 117 ? 25.546 -11.346 -11.849 1.00 76.38 117 PRO A CA 1
ATOM 914 C C . PRO A 1 117 ? 24.663 -12.594 -11.729 1.00 76.38 117 PRO A C 1
ATOM 916 O O . PRO A 1 117 ? 24.291 -13.177 -12.741 1.00 76.38 117 PRO A O 1
ATOM 919 N N . ASP A 1 118 ? 24.248 -12.943 -10.510 1.00 75.94 118 ASP A N 1
ATOM 920 C CA . ASP A 1 118 ? 23.278 -14.002 -10.203 1.00 75.94 118 ASP A CA 1
ATOM 921 C C . ASP A 1 118 ? 21.924 -13.786 -10.896 1.00 75.94 118 ASP A C 1
ATOM 923 O O . ASP A 1 118 ? 21.242 -14.739 -11.263 1.00 75.94 118 ASP A O 1
ATOM 927 N N . LYS A 1 119 ? 21.546 -12.521 -11.100 1.00 71.94 119 LYS A N 1
ATOM 928 C CA . LYS A 1 119 ? 20.296 -12.115 -11.759 1.00 71.94 119 LYS A CA 1
ATOM 929 C C . LYS A 1 119 ? 20.506 -11.640 -13.189 1.00 71.94 119 LYS A C 1
ATOM 931 O O . LYS A 1 119 ? 19.527 -11.302 -13.847 1.00 71.94 119 LYS A O 1
ATOM 936 N N . SER A 1 120 ? 21.761 -11.569 -13.643 1.00 74.25 120 SER A N 1
ATOM 937 C CA . SER A 1 120 ? 22.144 -10.943 -14.913 1.00 74.25 120 SER A CA 1
ATOM 938 C C . SER A 1 120 ? 21.495 -9.560 -15.096 1.00 74.25 120 SER A C 1
ATOM 940 O O . SER A 1 120 ? 20.972 -9.238 -16.160 1.00 74.25 120 SER A O 1
ATOM 942 N N . ALA A 1 121 ? 21.474 -8.747 -14.030 1.00 74.31 121 ALA A N 1
ATOM 943 C CA . ALA A 1 121 ? 20.725 -7.491 -13.995 1.00 74.31 121 ALA A CA 1
ATOM 944 C C . ALA A 1 121 ? 21.463 -6.375 -13.245 1.00 74.31 121 ALA A C 1
ATOM 946 O O . ALA A 1 121 ? 22.175 -6.615 -12.269 1.00 74.31 121 ALA A O 1
ATOM 947 N N . PHE A 1 122 ? 21.231 -5.127 -13.653 1.00 79.31 122 PHE A N 1
ATOM 948 C CA . PHE A 1 122 ? 21.616 -3.958 -12.865 1.00 79.31 122 PHE A CA 1
ATOM 949 C C . PHE A 1 122 ? 20.512 -3.601 -11.873 1.00 79.31 122 PHE A C 1
ATOM 951 O O . PHE A 1 122 ? 19.352 -3.424 -12.239 1.00 79.31 122 PHE A O 1
ATOM 958 N N . VAL A 1 123 ? 20.891 -3.450 -10.610 1.00 80.75 123 VAL A N 1
ATOM 959 C CA . VAL A 1 123 ? 20.017 -2.986 -9.538 1.00 80.75 123 VAL A CA 1
ATOM 960 C C . VAL A 1 123 ? 20.320 -1.518 -9.283 1.00 80.75 123 VAL A C 1
ATOM 962 O O . VAL A 1 123 ? 21.338 -1.178 -8.678 1.00 80.75 123 VAL A O 1
ATOM 965 N N . TRP A 1 124 ? 19.428 -0.645 -9.744 1.00 84.06 124 TRP A N 1
ATOM 966 C CA . TRP A 1 124 ? 19.492 0.785 -9.468 1.00 84.06 124 TRP A CA 1
ATOM 967 C C . TRP A 1 124 ? 18.584 1.138 -8.291 1.00 84.06 124 TRP A C 1
ATOM 969 O O . TRP A 1 124 ? 17.372 0.938 -8.342 1.00 84.06 124 TRP A O 1
ATOM 979 N N . LYS A 1 125 ? 19.178 1.637 -7.206 1.00 77.94 125 LYS A N 1
ATOM 980 C CA . LYS A 1 125 ? 18.482 2.011 -5.972 1.00 77.94 125 LYS A CA 1
ATOM 981 C C . LYS A 1 125 ? 18.429 3.529 -5.852 1.00 77.94 125 LYS A C 1
ATOM 983 O O . LYS A 1 125 ? 19.456 4.173 -5.633 1.00 77.94 125 LYS A O 1
ATOM 988 N N . ILE A 1 126 ? 17.227 4.090 -5.924 1.00 79.94 126 ILE A N 1
ATOM 989 C CA . ILE A 1 126 ? 16.960 5.503 -5.641 1.00 79.94 126 ILE A CA 1
ATOM 990 C C . ILE A 1 126 ? 16.163 5.578 -4.339 1.00 79.94 126 ILE A C 1
ATOM 992 O O . ILE A 1 126 ? 15.109 4.965 -4.221 1.00 79.94 126 ILE A O 1
ATOM 996 N N . LYS A 1 127 ? 16.676 6.314 -3.345 1.00 71.75 127 LYS A N 1
ATOM 997 C CA . LYS A 1 127 ? 16.043 6.405 -2.016 1.00 71.75 127 LYS A CA 1
ATOM 998 C C . LYS A 1 127 ? 14.784 7.272 -2.005 1.00 71.75 127 LYS A C 1
ATOM 1000 O O . LYS A 1 127 ? 13.892 7.027 -1.205 1.00 71.75 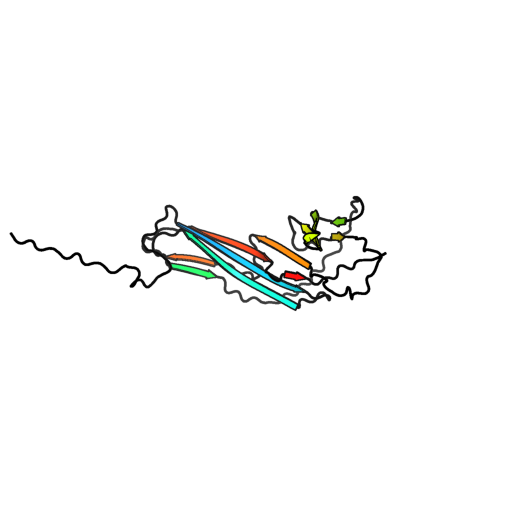127 LYS A O 1
ATOM 1005 N N . GLN A 1 128 ? 14.740 8.303 -2.845 1.00 69.06 128 GLN A N 1
ATOM 1006 C CA . GLN A 1 128 ? 13.626 9.243 -2.923 1.00 69.06 128 GLN A CA 1
ATOM 1007 C C . GLN A 1 128 ? 13.368 9.593 -4.384 1.00 69.06 128 GLN A C 1
ATOM 1009 O O . GLN A 1 128 ? 14.163 10.282 -5.021 1.00 69.06 128 GLN A O 1
ATOM 1014 N N . LEU A 1 129 ? 12.254 9.092 -4.908 1.00 66.88 129 LEU A N 1
ATOM 1015 C CA . LEU A 1 129 ? 11.748 9.458 -6.222 1.00 66.88 129 LEU A CA 1
ATOM 1016 C C . LEU A 1 129 ? 10.785 10.629 -6.035 1.00 66.88 129 LEU A C 1
ATOM 1018 O O . LEU A 1 129 ? 9.648 10.451 -5.606 1.00 66.88 129 LEU A O 1
ATOM 1022 N N . GLY A 1 130 ? 11.256 11.844 -6.314 1.00 68.75 130 GLY A N 1
ATOM 1023 C CA . GLY A 1 130 ? 10.358 12.989 -6.431 1.00 68.75 130 GLY A CA 1
ATOM 1024 C C . GLY A 1 130 ? 9.464 12.797 -7.654 1.00 68.75 130 GLY A C 1
ATOM 1025 O O . GLY A 1 130 ? 9.980 12.562 -8.746 1.00 68.75 130 GLY A O 1
ATOM 1026 N N . GLY A 1 131 ? 8.144 12.884 -7.483 1.00 63.66 131 GLY A N 1
ATOM 1027 C CA . GLY A 1 131 ? 7.207 12.834 -8.608 1.00 63.66 131 GLY A CA 1
ATOM 1028 C C . GLY A 1 131 ? 7.516 13.918 -9.648 1.00 63.66 131 GLY A C 1
ATOM 1029 O O . GLY A 1 131 ? 8.044 14.978 -9.312 1.00 63.66 131 GLY A O 1
ATOM 1030 N N . SER A 1 132 ? 7.185 13.656 -10.914 1.00 64.31 132 SER A N 1
ATOM 1031 C CA . SER A 1 132 ? 7.458 14.557 -12.052 1.00 64.31 132 SER A CA 1
ATOM 1032 C C . SER A 1 132 ? 8.941 14.870 -12.303 1.00 64.31 132 SER A C 1
ATOM 1034 O O . SER A 1 132 ? 9.256 15.873 -12.941 1.00 64.31 132 SER A O 1
ATOM 1036 N N . ARG A 1 133 ? 9.862 14.034 -11.808 1.00 69.31 133 ARG A N 1
ATOM 1037 C CA . ARG A 1 133 ? 11.292 14.113 -12.128 1.00 69.31 133 ARG A CA 1
ATOM 1038 C C . ARG A 1 133 ? 11.698 12.933 -12.995 1.00 69.31 133 ARG A C 1
ATOM 1040 O O . ARG A 1 133 ? 11.308 11.798 -12.729 1.00 69.31 133 ARG A O 1
ATOM 1047 N N . GLU A 1 134 ? 12.516 13.207 -13.999 1.00 69.50 134 GLU A N 1
ATOM 1048 C CA . GLU A 1 134 ? 13.153 12.180 -14.813 1.00 69.50 134 GLU A CA 1
ATOM 1049 C C . GLU A 1 134 ? 14.519 11.841 -14.214 1.00 69.50 134 GLU A C 1
ATOM 1051 O O . GLU A 1 134 ? 15.306 12.724 -13.870 1.00 69.50 134 GLU A O 1
ATOM 1056 N N . PHE A 1 135 ? 14.805 10.550 -14.080 1.00 69.19 135 PHE A N 1
ATOM 1057 C CA . PHE A 1 135 ? 16.100 10.060 -13.626 1.00 69.19 135 PHE A CA 1
ATOM 1058 C C . PHE A 1 135 ? 16.701 9.208 -14.738 1.00 69.19 135 PHE A C 1
ATOM 1060 O O . PHE A 1 135 ? 16.025 8.336 -15.285 1.00 69.19 135 PHE A O 1
ATOM 1067 N N . LEU A 1 136 ? 17.981 9.423 -15.045 1.00 72.94 136 LEU A N 1
ATOM 1068 C CA . LEU A 1 136 ? 18.678 8.708 -16.109 1.00 72.94 136 LEU A CA 1
ATOM 1069 C C . LEU A 1 136 ? 19.826 7.871 -15.538 1.00 72.94 136 LEU A C 1
ATOM 1071 O O . LEU A 1 136 ? 20.657 8.359 -14.767 1.00 72.94 136 LEU A O 1
ATOM 1075 N N . MET A 1 137 ? 19.892 6.616 -15.978 1.00 73.44 137 MET A N 1
ATOM 1076 C CA . MET A 1 137 ? 21.020 5.721 -15.752 1.00 73.44 137 MET A CA 1
ATOM 1077 C C . MET A 1 137 ? 21.540 5.235 -17.104 1.00 73.44 137 MET A C 1
ATOM 1079 O O . MET A 1 137 ? 20.767 4.769 -17.940 1.00 73.44 137 MET A O 1
ATOM 1083 N N . ARG A 1 138 ? 22.853 5.365 -17.322 1.00 75.56 138 ARG A N 1
ATOM 1084 C CA . ARG A 1 138 ? 23.550 4.835 -18.497 1.00 75.56 138 ARG A CA 1
ATOM 1085 C C . ARG A 1 138 ? 24.601 3.825 -18.047 1.00 75.56 138 ARG A C 1
ATOM 1087 O O . ARG A 1 138 ? 25.468 4.148 -17.231 1.00 75.56 138 ARG A O 1
ATOM 1094 N N . ALA A 1 139 ? 24.534 2.626 -18.616 1.00 68.69 139 ALA A N 1
ATOM 1095 C CA . ALA A 1 139 ? 25.493 1.549 -18.406 1.00 68.69 139 ALA A CA 1
ATOM 1096 C C . ALA A 1 139 ? 26.135 1.159 -19.742 1.00 68.69 139 ALA A C 1
ATOM 1098 O O . ALA A 1 139 ? 25.442 1.062 -20.753 1.00 68.69 139 ALA A O 1
ATOM 1099 N N . HIS A 1 140 ? 27.447 0.931 -19.730 1.00 70.88 140 HIS A N 1
ATOM 1100 C CA . HIS A 1 140 ? 28.199 0.388 -20.860 1.00 70.88 140 HIS A CA 1
ATOM 1101 C C . HIS A 1 140 ? 28.785 -0.967 -20.458 1.00 70.88 140 HIS A C 1
ATOM 1103 O O . HIS A 1 140 ? 29.251 -1.123 -19.331 1.00 70.88 140 HIS A O 1
ATOM 1109 N N . PHE A 1 141 ? 28.757 -1.945 -21.362 1.00 68.44 141 PHE A N 1
ATOM 1110 C CA . PHE A 1 141 ? 29.327 -3.268 -21.122 1.00 68.44 141 PHE A CA 1
ATOM 1111 C C . PHE A 1 141 ? 30.043 -3.786 -22.365 1.00 68.44 141 PHE A C 1
ATOM 1113 O O . PHE A 1 141 ? 29.570 -3.603 -23.484 1.00 68.44 141 PHE A O 1
ATOM 1120 N N . GLY A 1 142 ? 31.184 -4.439 -22.146 1.00 60.56 142 GLY A N 1
ATOM 1121 C CA . GLY A 1 142 ? 31.864 -5.207 -23.179 1.00 60.56 142 GLY A CA 1
ATOM 1122 C C . GLY A 1 142 ? 31.170 -6.553 -23.339 1.00 60.56 142 GLY A C 1
ATOM 1123 O O . GLY A 1 142 ? 31.032 -7.297 -22.368 1.00 60.56 142 GLY A O 1
ATOM 1124 N N . LEU A 1 143 ? 30.716 -6.857 -24.549 1.00 66.75 143 LEU A N 1
ATOM 1125 C CA . LEU A 1 143 ? 30.267 -8.199 -24.902 1.00 66.75 143 LEU A CA 1
ATOM 1126 C C . LEU A 1 143 ? 31.478 -9.039 -25.338 1.00 66.75 143 LEU A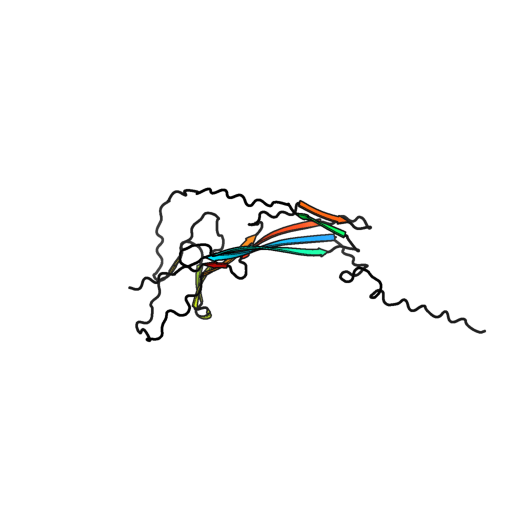 C 1
ATOM 1128 O O . LEU A 1 143 ? 32.410 -8.488 -25.930 1.00 66.75 143 LEU A O 1
ATOM 1132 N N . PRO A 1 144 ? 31.492 -10.358 -25.076 1.00 66.06 144 PRO A N 1
ATOM 1133 C CA . PRO A 1 144 ? 32.493 -11.248 -25.652 1.00 66.06 144 PRO A CA 1
ATOM 1134 C C . PRO A 1 144 ? 32.493 -11.130 -27.182 1.00 66.06 144 PRO A C 1
ATOM 1136 O O . PRO A 1 144 ? 31.438 -11.099 -27.811 1.00 66.06 144 PRO A O 1
ATOM 1139 N N . SER A 1 145 ? 33.676 -11.081 -27.793 1.00 64.19 145 SER A N 1
ATOM 1140 C CA . SER A 1 145 ? 33.835 -10.920 -29.247 1.00 64.19 145 SER A CA 1
ATOM 1141 C C . SER A 1 145 ? 33.407 -12.152 -30.057 1.00 64.19 145 SER A C 1
ATOM 1143 O O . SER A 1 145 ? 33.193 -12.056 -31.265 1.00 64.19 145 SER A O 1
ATOM 1145 N N . VAL A 1 146 ? 33.257 -13.309 -29.404 1.00 70.88 146 VAL A N 1
ATOM 1146 C CA . VAL A 1 146 ? 32.867 -14.575 -30.033 1.00 70.88 146 VAL A CA 1
ATOM 1147 C C . VAL A 1 146 ? 31.347 -14.713 -30.004 1.00 70.88 146 VAL A C 1
ATOM 1149 O O . VAL A 1 146 ? 30.755 -14.992 -28.963 1.00 70.88 146 VAL A O 1
ATOM 1152 N N . LYS A 1 147 ? 30.712 -14.537 -31.165 1.00 62.22 147 LYS A N 1
ATOM 1153 C CA . LYS A 1 147 ? 29.293 -14.847 -31.367 1.00 62.22 147 LYS A CA 1
ATOM 1154 C C . LYS A 1 147 ? 29.158 -16.351 -31.596 1.00 62.22 147 LYS A C 1
ATOM 1156 O O . LYS A 1 147 ? 29.460 -16.830 -32.687 1.00 62.22 147 LYS A O 1
ATOM 1161 N N . ASN A 1 148 ? 28.728 -17.105 -30.589 1.00 58.69 148 ASN A N 1
ATOM 1162 C CA . ASN A 1 148 ? 28.306 -18.484 -30.826 1.00 58.69 148 ASN A CA 1
ATOM 1163 C C . ASN A 1 148 ? 26.996 -18.436 -31.623 1.00 58.69 148 ASN A C 1
ATOM 1165 O O . ASN A 1 148 ? 26.070 -17.742 -31.226 1.00 58.69 148 ASN A O 1
ATOM 1169 N N . GLY A 1 149 ? 26.922 -19.141 -32.756 1.00 54.38 149 GLY A N 1
ATOM 1170 C CA . GLY A 1 149 ? 25.794 -19.129 -33.705 1.00 54.38 149 GLY A CA 1
ATOM 1171 C C . GLY A 1 149 ? 24.477 -19.730 -33.192 1.00 54.38 149 GLY A C 1
ATOM 1172 O O . GLY A 1 149 ? 23.681 -20.224 -33.986 1.00 54.38 149 GLY A O 1
ATOM 1173 N N . VAL A 1 150 ? 24.245 -19.711 -31.883 1.00 55.53 150 VAL A N 1
ATOM 1174 C CA . VAL A 1 150 ? 22.934 -19.957 -31.290 1.00 55.53 150 VAL A CA 1
ATOM 1175 C C . VAL A 1 150 ? 22.174 -18.637 -31.363 1.00 55.53 150 VAL A C 1
ATOM 1177 O O . VAL A 1 150 ? 22.736 -17.572 -31.129 1.00 55.53 150 VAL A O 1
ATOM 1180 N N . SER A 1 151 ? 20.907 -18.681 -31.751 1.00 51.41 151 SER A N 1
ATOM 1181 C CA . SER A 1 151 ? 20.033 -17.515 -31.837 1.00 51.41 151 SER A CA 1
ATOM 1182 C C . SER A 1 151 ? 19.904 -16.794 -30.482 1.00 51.41 151 SER A C 1
ATOM 1184 O O . SER A 1 151 ? 18.946 -17.021 -29.749 1.00 51.41 151 SER A O 1
ATOM 1186 N N . ASP A 1 152 ? 20.819 -15.863 -30.186 1.00 51.72 152 ASP A N 1
ATOM 1187 C CA . ASP A 1 152 ? 20.853 -14.934 -29.031 1.00 51.72 152 ASP A CA 1
ATOM 1188 C C . ASP A 1 152 ? 19.653 -13.952 -28.979 1.00 51.72 152 ASP A C 1
ATOM 1190 O O . ASP A 1 152 ? 19.652 -12.931 -28.288 1.00 51.72 152 ASP A O 1
ATOM 1194 N N . VAL A 1 153 ? 18.584 -14.251 -29.718 1.00 52.66 153 VAL A N 1
ATOM 1195 C CA . VAL A 1 153 ? 17.270 -13.612 -29.585 1.00 52.66 153 VAL A CA 1
ATOM 1196 C C . VAL A 1 153 ? 16.630 -13.982 -28.235 1.00 52.66 153 VAL A C 1
ATOM 1198 O O . VAL A 1 153 ? 15.735 -13.287 -27.750 1.00 52.66 153 VAL A O 1
ATOM 1201 N N . GLU A 1 154 ? 17.098 -15.049 -27.589 1.00 53.50 154 GLU A N 1
ATOM 1202 C CA . GLU A 1 154 ? 16.492 -15.584 -26.379 1.00 53.50 154 GLU A CA 1
ATOM 1203 C C . GLU A 1 154 ? 16.859 -14.808 -25.102 1.00 53.50 154 GLU A C 1
ATOM 1205 O O . GLU A 1 154 ? 17.981 -14.838 -24.606 1.00 53.50 154 GLU A O 1
ATOM 1210 N N . LYS A 1 155 ? 15.809 -14.220 -24.508 1.00 54.59 155 LYS A N 1
ATOM 1211 C CA . LYS A 1 155 ? 15.679 -13.765 -23.108 1.00 54.59 155 LYS A CA 1
ATOM 1212 C C . LYS A 1 155 ? 16.221 -12.371 -22.789 1.00 54.59 155 LYS A C 1
ATOM 1214 O O . LYS A 1 155 ? 16.910 -12.156 -21.794 1.00 54.59 155 LYS A O 1
ATOM 1219 N N . ARG A 1 156 ? 15.757 -11.367 -23.539 1.00 66.25 156 ARG A N 1
ATOM 1220 C CA . ARG A 1 156 ? 15.718 -9.986 -23.027 1.00 66.25 156 ARG A CA 1
ATOM 1221 C C . ARG A 1 156 ? 14.704 -9.911 -21.884 1.00 66.25 156 ARG A C 1
ATOM 1223 O O . ARG A 1 156 ? 13.498 -9.871 -22.123 1.00 66.25 156 ARG A O 1
ATOM 1230 N N . ALA A 1 157 ? 15.190 -9.946 -20.646 1.00 68.50 157 ALA A N 1
ATOM 1231 C CA . ALA A 1 157 ? 14.334 -9.814 -19.476 1.00 68.50 157 ALA A CA 1
ATOM 1232 C C . ALA A 1 157 ? 13.719 -8.402 -19.433 1.00 68.50 157 ALA A C 1
ATOM 1234 O O . ALA A 1 157 ? 14.429 -7.418 -19.662 1.00 68.50 157 ALA A O 1
ATOM 1235 N N . PRO A 1 158 ? 12.413 -8.272 -19.154 1.00 77.06 158 PRO A N 1
ATOM 1236 C CA . PRO A 1 158 ? 11.788 -6.966 -19.017 1.00 77.06 158 PRO A CA 1
ATOM 1237 C C . PRO A 1 158 ? 12.349 -6.218 -17.805 1.00 77.06 158 PRO A C 1
ATOM 1239 O O . PRO A 1 158 ? 12.713 -6.816 -16.788 1.00 77.06 158 PRO A O 1
ATOM 1242 N N . ILE A 1 159 ? 12.358 -4.889 -17.886 1.00 82.31 159 ILE A N 1
ATOM 1243 C CA . ILE A 1 159 ? 12.725 -4.039 -16.758 1.00 82.31 159 ILE A CA 1
ATOM 1244 C C . ILE A 1 159 ? 11.643 -4.175 -15.695 1.00 82.31 159 ILE A C 1
ATOM 1246 O O . ILE A 1 159 ? 10.471 -3.915 -15.951 1.00 82.31 159 ILE A O 1
ATOM 1250 N N . THR A 1 160 ? 12.043 -4.568 -14.491 1.00 81.88 160 THR A N 1
ATOM 1251 C CA . THR A 1 160 ? 11.150 -4.649 -13.334 1.00 81.88 160 THR A CA 1
ATOM 1252 C C . THR A 1 160 ? 11.477 -3.509 -12.384 1.00 81.88 160 THR A C 1
ATOM 1254 O O . THR A 1 160 ? 12.643 -3.306 -12.044 1.00 81.88 160 THR A O 1
ATOM 1257 N N . VAL A 1 161 ? 10.457 -2.781 -11.932 1.00 83.12 161 VAL A N 1
ATOM 1258 C CA . VAL A 1 161 ? 10.616 -1.698 -10.952 1.00 83.12 161 VAL A CA 1
ATOM 1259 C C . VAL A 1 161 ? 9.968 -2.123 -9.644 1.00 83.12 161 VAL A C 1
ATOM 1261 O O . VAL A 1 161 ? 8.822 -2.564 -9.631 1.00 83.12 161 VAL A O 1
ATOM 1264 N N . LYS A 1 162 ? 10.708 -1.982 -8.542 1.00 84.94 162 LYS A N 1
ATOM 1265 C CA . LYS A 1 162 ? 10.194 -2.213 -7.192 1.00 84.94 162 LYS A CA 1
ATOM 1266 C C . LYS A 1 162 ? 10.102 -0.894 -6.449 1.00 84.94 162 LYS A C 1
ATOM 1268 O O . LYS A 1 162 ? 11.092 -0.164 -6.394 1.00 84.94 162 LYS A O 1
ATOM 1273 N N . PHE A 1 163 ? 8.935 -0.597 -5.895 1.00 84.94 163 PHE A N 1
ATOM 1274 C CA . PHE A 1 163 ? 8.687 0.642 -5.171 1.00 84.94 163 PHE A CA 1
ATOM 1275 C C . PHE A 1 163 ? 7.636 0.441 -4.083 1.00 84.94 163 PHE A C 1
ATOM 1277 O O . PHE A 1 163 ? 6.778 -0.434 -4.180 1.00 84.94 163 PHE A O 1
ATOM 1284 N N . GLU A 1 164 ? 7.697 1.306 -3.079 1.00 85.75 164 GLU A N 1
ATOM 1285 C CA . GLU A 1 164 ? 6.694 1.450 -2.032 1.00 85.75 164 GLU A CA 1
ATOM 1286 C C . GLU A 1 164 ? 6.552 2.948 -1.737 1.00 85.75 164 GLU A C 1
ATOM 1288 O O . GLU A 1 164 ? 7.546 3.644 -1.521 1.00 85.75 164 GLU A O 1
ATOM 1293 N N . ILE A 1 165 ? 5.325 3.458 -1.787 1.00 87.19 165 ILE A N 1
ATOM 1294 C CA . ILE A 1 165 ? 4.973 4.861 -1.587 1.00 87.19 165 ILE A CA 1
ATOM 1295 C C . ILE A 1 165 ? 3.999 4.914 -0.405 1.00 87.19 165 ILE A C 1
ATOM 1297 O O . ILE A 1 165 ? 2.829 4.539 -0.550 1.00 87.19 165 ILE A O 1
ATOM 1301 N N . PRO A 1 166 ? 4.461 5.353 0.776 1.00 89.44 166 PRO A N 1
ATOM 1302 C CA . PRO A 1 166 ? 3.598 5.498 1.934 1.00 89.44 166 PRO A CA 1
ATOM 1303 C C . PRO A 1 166 ? 2.692 6.727 1.787 1.00 89.44 166 PRO A C 1
ATOM 1305 O O . PRO A 1 166 ? 3.051 7.719 1.156 1.00 89.44 166 PRO A O 1
ATOM 1308 N N . TYR A 1 167 ? 1.525 6.665 2.424 1.00 88.12 167 TYR A N 1
ATOM 1309 C CA . TYR A 1 167 ? 0.521 7.732 2.500 1.00 88.12 167 TYR A CA 1
ATOM 1310 C C . TYR A 1 167 ? -0.035 8.190 1.143 1.00 88.12 167 TYR A C 1
ATOM 1312 O O . TYR A 1 167 ? -0.534 9.307 1.024 1.00 88.12 167 TYR A O 1
ATOM 1320 N N . PHE A 1 168 ? 0.022 7.321 0.132 1.00 85.25 168 PHE A N 1
ATOM 1321 C CA . PHE A 1 168 ? -0.457 7.598 -1.219 1.00 85.25 168 PHE A CA 1
ATOM 1322 C C . PHE A 1 168 ? -1.351 6.466 -1.730 1.00 85.25 168 PHE A C 1
ATOM 1324 O O . PHE A 1 168 ? -1.093 5.296 -1.434 1.00 85.25 168 PHE A O 1
ATOM 1331 N N . THR A 1 169 ? -2.372 6.821 -2.514 1.00 85.94 169 THR A N 1
ATOM 1332 C CA . THR A 1 169 ? -3.222 5.894 -3.273 1.00 85.94 169 THR A CA 1
ATOM 1333 C C . THR A 1 169 ? -3.324 6.372 -4.714 1.00 85.94 169 THR A C 1
ATOM 1335 O O . THR A 1 169 ? -3.559 7.550 -4.979 1.00 85.94 169 THR A O 1
ATOM 1338 N N . VAL A 1 170 ? -3.149 5.453 -5.656 1.00 85.81 170 VAL A N 1
ATOM 1339 C CA . VAL A 1 170 ? -3.339 5.701 -7.087 1.00 85.81 170 VAL A CA 1
ATOM 1340 C C . VAL A 1 170 ? -4.828 5.723 -7.418 1.00 85.81 170 VAL A C 1
ATOM 1342 O O . VAL A 1 170 ? -5.255 6.559 -8.208 1.00 85.81 170 VAL A O 1
ATOM 1345 N N . SER A 1 171 ? -5.635 4.851 -6.800 1.00 85.19 171 SER A N 1
ATOM 1346 C CA . SER A 1 171 ? -7.081 4.808 -7.080 1.00 85.19 171 SER A CA 1
ATOM 1347 C C . SER A 1 171 ? -7.864 5.981 -6.475 1.00 85.19 171 SER A C 1
ATOM 1349 O O . SER A 1 171 ? -9.012 6.219 -6.847 1.00 85.19 171 SER A O 1
ATOM 1351 N N . GLY A 1 172 ? -7.275 6.707 -5.519 1.00 87.25 172 GLY A N 1
ATOM 1352 C CA . GLY A 1 172 ? -7.975 7.735 -4.749 1.00 87.25 172 GLY A CA 1
ATOM 1353 C C . GLY A 1 172 ? -8.955 7.177 -3.707 1.00 87.25 172 GLY A C 1
ATOM 1354 O O . GLY A 1 172 ? -9.772 7.936 -3.175 1.00 87.25 172 GLY A O 1
ATOM 1355 N N . ILE A 1 173 ? -8.888 5.878 -3.392 1.00 88.81 173 ILE A N 1
ATOM 1356 C CA . ILE A 1 173 ? -9.643 5.278 -2.289 1.00 88.81 173 ILE A CA 1
ATOM 1357 C C . ILE A 1 173 ? -9.269 5.926 -0.949 1.00 88.81 173 ILE A C 1
ATOM 1359 O O . ILE A 1 173 ? -8.110 6.244 -0.671 1.00 88.81 173 ILE A O 1
ATOM 1363 N N . GLN A 1 174 ? -10.280 6.134 -0.116 1.00 90.75 174 GLN A N 1
ATOM 1364 C CA . GLN A 1 174 ? -10.221 6.824 1.160 1.00 90.75 174 GLN A CA 1
ATOM 1365 C C . GLN A 1 174 ? -11.181 6.166 2.147 1.00 90.75 174 GLN A C 1
ATOM 1367 O O . GLN A 1 174 ? -12.355 5.920 1.863 1.00 90.75 174 GLN A O 1
ATOM 1372 N N . VAL A 1 175 ? -10.684 5.945 3.357 1.00 92.56 175 VAL A N 1
ATOM 1373 C CA . VAL A 1 175 ? -11.489 5.508 4.493 1.00 92.56 175 VAL A CA 1
ATOM 1374 C C . VAL A 1 175 ? -12.202 6.723 5.069 1.00 92.56 175 VAL A C 1
ATOM 1376 O O . VAL A 1 175 ? -11.565 7.626 5.607 1.00 92.56 175 VAL A O 1
ATOM 1379 N N . ARG A 1 176 ? -13.532 6.752 4.948 1.00 91.81 176 ARG A N 1
ATOM 1380 C CA . ARG A 1 176 ? -14.372 7.836 5.477 1.00 91.81 176 ARG A CA 1
ATOM 1381 C C . ARG A 1 176 ? -14.637 7.668 6.962 1.00 91.81 176 ARG A C 1
ATOM 1383 O O . ARG A 1 176 ? -14.612 8.642 7.704 1.00 91.81 176 ARG A O 1
ATOM 1390 N N . TYR A 1 177 ? -14.935 6.444 7.382 1.00 92.19 177 TYR A N 1
ATOM 1391 C CA . TYR A 1 177 ? -15.164 6.122 8.783 1.00 92.19 177 TYR A CA 1
ATOM 1392 C C . TYR A 1 177 ? -14.926 4.638 9.048 1.00 92.19 177 TYR A C 1
ATOM 1394 O O . TYR A 1 177 ? -15.154 3.790 8.188 1.00 92.19 177 TYR A O 1
ATOM 1402 N N . LEU A 1 178 ? -14.535 4.328 10.280 1.00 93.88 178 LEU A N 1
ATOM 1403 C CA . LEU A 1 178 ? -14.596 2.987 10.845 1.00 93.88 178 LEU A CA 1
ATOM 1404 C C . LEU A 1 178 ? -15.406 3.078 12.136 1.00 93.88 178 LEU A C 1
ATOM 1406 O O . LEU A 1 178 ? -14.940 3.631 13.130 1.00 93.88 178 LEU A O 1
ATOM 1410 N N . LYS A 1 179 ? -16.643 2.579 12.107 1.00 91.69 179 LYS A N 1
ATOM 1411 C CA . LYS A 1 179 ? -17.521 2.556 13.276 1.00 91.69 179 LYS A CA 1
ATOM 1412 C C . LYS A 1 179 ? -17.337 1.236 14.011 1.00 91.69 179 LYS A C 1
ATOM 1414 O O . LYS A 1 179 ? -17.441 0.174 13.404 1.00 91.69 179 LYS A O 1
ATOM 1419 N N . ILE A 1 180 ? -17.095 1.329 15.311 1.00 93.94 180 ILE A N 1
ATOM 1420 C CA . ILE A 1 180 ? -16.926 0.190 16.212 1.00 93.94 180 ILE A CA 1
ATOM 1421 C C . ILE A 1 180 ? -18.102 0.230 17.184 1.00 93.94 180 ILE A C 1
ATOM 1423 O O . ILE A 1 180 ? -18.304 1.239 17.859 1.00 93.94 180 ILE A O 1
ATOM 1427 N N . VAL A 1 181 ? -18.907 -0.828 17.211 1.00 92.25 181 VAL A N 1
ATOM 1428 C CA . VAL A 1 181 ? -20.078 -0.943 18.085 1.00 92.25 181 VAL A CA 1
ATOM 1429 C C . VAL A 1 181 ? -19.875 -2.135 19.005 1.00 92.25 181 VAL A C 1
ATOM 1431 O O . VAL A 1 181 ? -19.784 -3.267 18.549 1.00 92.25 181 VAL A O 1
ATOM 1434 N N . GLU A 1 182 ? -19.815 -1.882 20.306 1.00 92.31 182 GLU A N 1
ATOM 1435 C CA . GLU A 1 182 ? -19.671 -2.914 21.328 1.00 92.31 182 GLU A CA 1
ATOM 1436 C C . GLU A 1 182 ? -20.627 -2.621 22.487 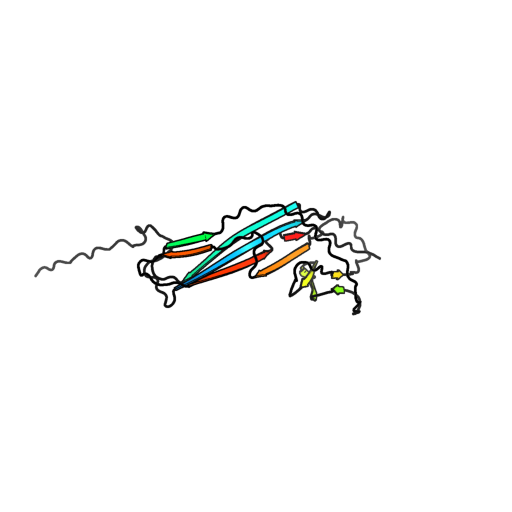1.00 92.31 182 GLU A C 1
ATOM 1438 O O . GLU A 1 182 ? -20.787 -1.465 22.882 1.00 92.31 182 GLU A O 1
ATOM 1443 N N . LYS A 1 183 ? -21.231 -3.665 23.071 1.00 90.00 183 LYS A N 1
ATOM 1444 C CA . LYS A 1 183 ? -22.237 -3.527 24.141 1.00 90.00 183 LYS A CA 1
ATOM 1445 C C . LYS A 1 183 ? -21.676 -2.854 25.392 1.00 90.00 183 LYS A C 1
ATOM 1447 O O . LYS A 1 183 ? -22.387 -2.124 26.070 1.00 90.00 183 LYS A O 1
ATOM 1452 N N . SER A 1 184 ? -20.398 -3.091 25.682 1.00 89.06 184 SER A N 1
ATOM 1453 C CA . SER A 1 184 ? -19.696 -2.462 26.809 1.00 89.06 184 SER A CA 1
ATOM 1454 C C . SER A 1 184 ? -19.413 -0.965 26.614 1.00 89.06 184 SER A C 1
ATOM 1456 O O . SER A 1 184 ? -19.035 -0.301 27.575 1.00 89.06 184 SER A O 1
ATOM 1458 N N . GLY A 1 185 ? -19.587 -0.425 25.401 1.00 87.62 185 GLY A N 1
ATOM 1459 C CA . GLY A 1 185 ? -19.501 1.012 25.133 1.00 87.62 185 GLY A CA 1
ATOM 1460 C C . GLY A 1 185 ? -18.102 1.626 25.237 1.00 87.62 185 GLY A C 1
ATOM 1461 O O . GLY A 1 185 ? -17.993 2.849 25.322 1.00 87.62 185 GLY A O 1
ATOM 1462 N N . TYR A 1 186 ? -17.025 0.827 25.241 1.00 92.00 186 TYR A N 1
ATOM 1463 C CA . TYR A 1 186 ? -15.674 1.391 25.261 1.00 92.00 186 TYR A CA 1
ATOM 1464 C C . TYR A 1 186 ? -15.392 2.228 24.008 1.00 92.00 186 TYR A C 1
ATOM 1466 O O . TYR A 1 186 ? -15.886 1.951 22.914 1.00 92.00 186 TYR A O 1
ATOM 1474 N N . GLN A 1 187 ? -14.517 3.219 24.159 1.00 88.81 187 GLN A N 1
ATOM 1475 C CA . GLN A 1 187 ? -13.950 3.943 23.027 1.00 88.81 187 GLN A CA 1
ATOM 1476 C C . GLN A 1 187 ? -12.721 3.199 22.499 1.00 88.81 187 GLN A C 1
ATOM 1478 O O . GLN A 1 187 ? -11.855 2.785 23.273 1.00 88.81 187 GLN A O 1
ATOM 1483 N N . ALA A 1 188 ? -12.659 3.017 21.182 1.00 92.06 188 ALA A N 1
ATOM 1484 C CA . ALA A 1 188 ? -11.518 2.429 20.492 1.00 92.06 188 ALA A CA 1
ATOM 1485 C C . ALA A 1 188 ? -10.891 3.439 19.532 1.00 92.06 188 ALA A C 1
ATOM 1487 O O . ALA A 1 188 ? -11.590 4.276 18.962 1.00 92.06 188 ALA A O 1
ATOM 1488 N N . LEU A 1 189 ? -9.572 3.343 19.357 1.00 89.31 189 LEU A N 1
ATOM 1489 C CA . LEU A 1 189 ? -8.796 4.248 18.511 1.00 89.31 189 LEU A CA 1
ATOM 1490 C C . LEU A 1 189 ? -8.506 3.589 17.152 1.00 89.31 189 LEU A C 1
ATOM 1492 O O . LEU A 1 189 ? -7.763 2.601 17.107 1.00 89.31 189 LEU A O 1
ATOM 1496 N N . PRO A 1 190 ? -9.089 4.093 16.048 1.00 93.06 190 PRO A N 1
ATOM 1497 C CA . PRO A 1 190 ? -8.776 3.617 14.711 1.00 93.06 190 PRO A CA 1
ATOM 1498 C C . PRO A 1 190 ? -7.546 4.337 14.145 1.00 93.06 190 PRO A C 1
ATOM 1500 O O . PRO A 1 190 ? -7.450 5.563 14.169 1.00 93.06 190 PRO A O 1
ATOM 1503 N N . TRP A 1 191 ? -6.639 3.564 13.563 1.00 95.38 191 TRP A N 1
ATOM 1504 C CA . TRP A 1 191 ? -5.477 4.032 12.820 1.00 95.38 191 TRP A CA 1
ATOM 1505 C C . TRP A 1 191 ? -5.607 3.586 11.371 1.00 95.38 191 TRP A C 1
ATOM 1507 O O . TRP A 1 191 ? -5.915 2.423 11.115 1.00 95.38 191 TRP A O 1
ATOM 1517 N N . VAL A 1 192 ? -5.343 4.485 10.424 1.00 95.56 192 VAL 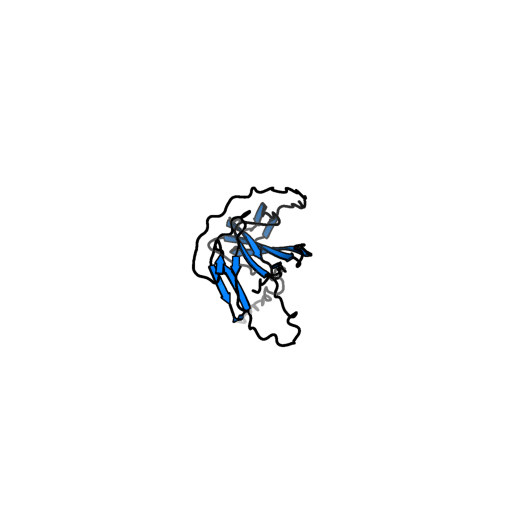A N 1
ATOM 1518 C CA . VAL A 1 192 ? -5.298 4.147 8.999 1.00 95.56 192 VAL A CA 1
ATOM 1519 C C . VAL A 1 192 ? -3.960 4.558 8.410 1.00 95.56 192 VAL A C 1
ATOM 1521 O O . VAL A 1 192 ? -3.451 5.642 8.701 1.00 95.56 192 VAL A O 1
ATOM 1524 N N . ARG A 1 193 ? -3.402 3.711 7.550 1.00 95.25 193 ARG A N 1
ATOM 1525 C CA . ARG A 1 193 ? -2.308 4.090 6.657 1.00 95.25 193 ARG A CA 1
ATOM 1526 C C . ARG A 1 193 ? -2.578 3.587 5.250 1.00 95.25 193 ARG A C 1
ATOM 1528 O O . ARG A 1 193 ? -3.209 2.550 5.055 1.00 95.25 193 ARG A O 1
ATOM 1535 N N . TYR A 1 194 ? -2.067 4.340 4.290 1.00 93.81 194 TYR A N 1
ATOM 1536 C CA . TYR A 1 194 ? -2.174 4.043 2.869 1.00 93.81 194 TYR A CA 1
ATOM 1537 C C . TYR A 1 194 ? -0.796 3.670 2.343 1.00 93.81 194 TYR A C 1
ATOM 1539 O O . TYR A 1 194 ? 0.193 4.297 2.723 1.00 93.81 194 TYR A O 1
ATOM 1547 N N . ILE A 1 195 ? -0.721 2.641 1.510 1.00 92.69 195 ILE A N 1
ATOM 1548 C CA . ILE A 1 195 ? 0.528 2.152 0.931 1.00 92.69 195 ILE A CA 1
ATOM 1549 C C . ILE A 1 195 ? 0.252 1.821 -0.529 1.00 92.69 195 ILE A C 1
ATOM 1551 O O . ILE A 1 195 ? -0.593 0.980 -0.814 1.00 92.69 195 ILE A O 1
ATOM 1555 N N . THR A 1 196 ? 0.982 2.442 -1.451 1.00 91.31 196 THR A N 1
ATOM 1556 C CA . THR A 1 196 ? 1.020 2.005 -2.851 1.00 91.31 196 THR A CA 1
ATOM 1557 C C . THR A 1 196 ? 2.342 1.301 -3.105 1.00 91.31 196 THR A C 1
ATOM 1559 O O . THR A 1 196 ? 3.399 1.865 -2.853 1.00 91.31 196 THR A O 1
ATOM 1562 N N . GLN A 1 197 ? 2.310 0.096 -3.645 1.00 91.44 197 GLN A N 1
ATOM 1563 C CA . GLN A 1 197 ? 3.492 -0.687 -3.984 1.00 91.44 197 GLN A CA 1
ATOM 1564 C C . GLN A 1 197 ? 3.394 -1.224 -5.412 1.00 91.44 197 GLN A C 1
ATOM 1566 O O . GLN A 1 197 ? 2.323 -1.223 -6.028 1.00 91.44 197 GLN A O 1
ATOM 1571 N N . ASN A 1 198 ? 4.512 -1.699 -5.955 1.00 87.88 198 ASN A N 1
ATOM 1572 C CA . ASN A 1 198 ? 4.463 -2.484 -7.183 1.00 87.88 198 ASN A CA 1
ATOM 1573 C C . ASN A 1 198 ? 3.716 -3.802 -6.920 1.00 87.88 198 ASN A C 1
ATOM 1575 O O . ASN A 1 198 ? 3.917 -4.440 -5.885 1.00 87.88 198 ASN A O 1
ATOM 1579 N N . GLY A 1 199 ? 2.880 -4.224 -7.862 1.00 84.94 199 GLY A N 1
ATOM 1580 C CA . GLY A 1 199 ? 2.358 -5.584 -7.877 1.00 84.94 199 GLY A CA 1
ATOM 1581 C C . GLY A 1 199 ? 3.362 -6.575 -8.466 1.00 84.94 199 GLY A C 1
ATOM 1582 O O . GLY A 1 199 ? 4.515 -6.228 -8.758 1.00 84.94 199 GLY A O 1
ATOM 1583 N N . ASP A 1 200 ? 2.918 -7.819 -8.623 1.00 79.62 200 ASP A N 1
ATOM 1584 C CA . ASP A 1 200 ? 3.755 -8.921 -9.110 1.00 79.62 200 ASP A CA 1
ATOM 1585 C C . ASP A 1 200 ? 4.154 -8.740 -10.588 1.00 79.62 200 ASP A C 1
ATOM 1587 O O . ASP A 1 200 ? 5.221 -9.191 -11.014 1.00 79.62 200 ASP A O 1
ATOM 1591 N N . ASP A 1 201 ? 3.347 -7.995 -11.352 1.00 70.81 201 ASP A N 1
ATOM 1592 C CA . ASP A 1 201 ? 3.535 -7.742 -12.782 1.00 70.81 201 ASP A CA 1
ATOM 1593 C C . ASP A 1 201 ? 3.712 -6.247 -13.086 1.00 70.81 201 ASP A C 1
ATOM 1595 O O . ASP A 1 201 ? 2.989 -5.647 -13.885 1.00 70.81 201 ASP A O 1
ATOM 1599 N N . TYR A 1 202 ? 4.717 -5.628 -12.462 1.00 70.06 202 TYR A N 1
ATOM 1600 C CA . TYR A 1 202 ? 5.198 -4.302 -12.857 1.00 70.06 202 TYR A CA 1
ATOM 1601 C C . TYR A 1 202 ? 6.444 -4.420 -13.741 1.00 70.06 202 TYR A C 1
ATOM 1603 O O . TYR A 1 202 ? 7.581 -4.485 -13.259 1.00 70.06 202 TYR A O 1
ATOM 1611 N N . ARG A 1 203 ? 6.222 -4.498 -15.055 1.00 73.06 203 ARG A N 1
ATOM 1612 C CA . ARG A 1 203 ? 7.254 -4.782 -16.051 1.00 73.06 203 ARG A CA 1
ATOM 1613 C C . ARG A 1 203 ? 7.164 -3.817 -17.223 1.00 73.06 203 ARG A C 1
ATOM 1615 O O . ARG A 1 203 ? 6.169 -3.758 -17.939 1.00 73.06 203 ARG A O 1
ATOM 1622 N N . CYS A 1 204 ? 8.260 -3.131 -17.485 1.00 56.47 204 CYS A N 1
ATOM 1623 C CA . CYS A 1 204 ? 8.418 -2.352 -18.695 1.00 56.47 204 CYS A CA 1
ATOM 1624 C C . CYS A 1 204 ? 9.348 -3.101 -19.645 1.00 56.47 204 CYS A C 1
ATOM 1626 O O . CYS A 1 204 ? 10.517 -3.339 -19.340 1.00 56.47 204 CYS A O 1
ATOM 1628 N N . VAL A 1 205 ? 8.850 -3.473 -20.818 1.00 51.62 205 VAL A N 1
ATOM 1629 C CA . VAL A 1 205 ? 9.691 -3.990 -21.895 1.00 51.62 205 VAL A CA 1
ATOM 1630 C C . VAL A 1 205 ? 10.352 -2.783 -22.554 1.00 51.62 205 VAL A C 1
ATOM 1632 O O . VAL A 1 205 ? 9.876 -2.285 -23.561 1.00 51.62 205 VAL A O 1
ATOM 1635 N N . PHE A 1 206 ? 11.432 -2.271 -21.969 1.00 42.47 206 PHE A N 1
ATOM 1636 C CA . PHE A 1 206 ? 12.298 -1.317 -22.658 1.00 42.47 206 PHE A CA 1
ATOM 1637 C C . PHE A 1 206 ? 13.521 -2.042 -23.195 1.00 42.47 206 PHE A C 1
ATOM 1639 O O . PHE A 1 206 ? 14.142 -2.856 -22.507 1.00 42.47 206 PHE A O 1
ATOM 1646 N N . PHE A 1 207 ? 13.892 -1.718 -24.427 1.00 38.78 207 PHE A N 1
ATOM 1647 C CA . PHE A 1 207 ? 15.178 -2.122 -24.959 1.00 38.78 207 PHE A CA 1
ATOM 1648 C C . PHE A 1 207 ? 16.262 -1.269 -24.308 1.00 38.78 207 PHE A C 1
ATOM 1650 O O . PHE A 1 207 ? 16.360 -0.070 -24.568 1.00 38.78 207 PHE A O 1
ATOM 1657 N N . ILE A 1 208 ? 17.119 -1.886 -23.498 1.00 41.72 208 ILE A N 1
ATOM 1658 C CA . ILE A 1 208 ? 18.446 -1.318 -23.282 1.00 41.72 208 ILE A CA 1
ATOM 1659 C C . ILE A 1 208 ? 19.165 -1.502 -24.617 1.00 41.72 208 ILE A C 1
ATOM 1661 O O . ILE A 1 208 ? 19.608 -2.603 -24.945 1.00 41.72 208 ILE A O 1
ATOM 1665 N N . SER A 1 209 ? 19.202 -0.444 -25.429 1.00 32.50 209 SER A N 1
ATOM 1666 C CA . SER A 1 209 ? 20.082 -0.396 -26.591 1.00 32.50 209 SER A CA 1
ATOM 1667 C C . SER A 1 209 ? 21.507 -0.504 -26.070 1.00 32.50 209 SER A C 1
ATOM 1669 O O . SER A 1 209 ? 22.077 0.466 -25.572 1.00 32.50 209 SER A O 1
ATOM 1671 N N . CYS A 1 210 ? 22.071 -1.704 -26.143 1.00 32.19 210 CYS A N 1
ATOM 1672 C CA . CYS A 1 210 ? 23.504 -1.870 -26.056 1.00 32.19 210 CYS A CA 1
ATOM 1673 C C . CYS A 1 210 ? 24.082 -1.215 -27.313 1.00 32.19 210 CYS A C 1
ATOM 1675 O O . CYS A 1 210 ? 24.021 -1.791 -28.399 1.00 32.19 210 CYS A O 1
ATOM 1677 N N . CYS A 1 211 ? 24.561 0.023 -27.196 1.00 27.89 211 CYS A N 1
ATOM 1678 C CA . CYS A 1 211 ? 25.399 0.596 -28.238 1.00 27.89 211 CYS A CA 1
ATOM 1679 C C . CYS A 1 211 ? 26.727 -0.159 -28.199 1.00 27.89 211 CYS A C 1
ATOM 1681 O O . CYS A 1 211 ? 27.587 0.142 -27.372 1.00 27.89 211 CYS A O 1
ATOM 1683 N N . GLY A 1 212 ? 26.851 -1.172 -29.054 1.00 27.48 212 GLY A N 1
ATOM 1684 C CA . GLY A 1 212 ? 28.140 -1.750 -29.396 1.00 27.48 212 GLY A CA 1
ATOM 1685 C C . GLY A 1 212 ? 28.949 -0.723 -30.182 1.00 27.48 212 GLY A C 1
ATOM 1686 O O . GLY A 1 212 ? 28.436 -0.144 -31.140 1.00 27.48 212 GLY A O 1
ATOM 1687 N N . PHE A 1 213 ? 30.182 -0.497 -29.747 1.00 27.27 213 PHE A N 1
ATOM 1688 C CA . PHE A 1 213 ? 31.273 -0.100 -30.628 1.00 27.27 213 PHE A CA 1
ATOM 1689 C C . PHE A 1 213 ? 32.172 -1.319 -30.804 1.00 27.27 213 PHE A C 1
ATOM 1691 O O . PHE A 1 213 ? 32.373 -2.029 -29.790 1.00 27.27 213 PHE A O 1
#

Radius of gyration: 28.72 Å; chains: 1; bounding box: 65×66×88 Å

Foldseek 3Di:
DDDDDPPPPPDPPPCPPDPDNPDDFFQDDPAWEKEKEWEKAWAWEAAQVRHTPDTDIDIDIDMDTNHHGDKDKDWDKDPDPDPDDPPDPPPDDDDDDDDDDDDDFKDWPAADWDQDVVVNDIDGDHPDDDPPDDIDIDGADDDPPDDDPDPPPPDPDFDADWDKDKQDDPVPMDTPDMDIGDPVPDDYYYHYIYMYIHDPRHTYRYDPPRPDD

Sequence (213 aa):
QESHELESQVRPPMAVTNAVSWRTEGIRYRKNEVFLDVIESVNMLVNANGNVVRSEILGAVKMKCYLSGMPELRLGLNDKVMFESTGRTARGKAIEMEDVKFHQCFRASTGSVQYAPDKSAFVWKIKQLGGSREFLMRAHFGLPSVKNGVSDVEKRAPITVKFEIPYFTVSGIQVRYLKIVEKSGYQALPWVRYITQNGDDYRCVFFISCCGF

Secondary structure (DSSP, 8-state):
----------PPPGGGT-S--SS-TT---SS-EEEEEEEEEEEEEE-TTS-EEEEEEEEEEEEEEE--SS-EEEEEEP-------------PPP---------TTEEESSSEEEEEGGGTEEEEE-S---TT----EEE--PPPS---SS-TTTT-PPEE---EEET--SS---EEEEEEE-TT----EEEEEEEEEEEEEEEE---------

Organism: NCBI:txid1095629

InterPro domains:
  IPR001392 Clathrin adaptor, mu subunit [PR00314] (22-50)
  IPR001392 Clathrin adaptor, mu subunit [PR00314] (97-124)
  IPR018240 Clathrin adaptor, mu subunit, conserved site [PS00990] (20-40)
  IPR028565 Mu homology domain [PF00928] (20-108)
  IPR028565 Mu homology domain [PS51072] (31-205)
  IPR036168 AP-2 complex subunit mu, C-terminal superfamily [SSF49447] (20-107)
  IPR036168 AP-2 complex subunit mu, C-terminal superfamily [SSF49447] (107-200)
  IPR050431 Adaptor complexes medium subunit [PTHR10529] (4-108)

pLDDT: mean 71.88, std 20.77, range [27.27, 96.81]